Protein AF-A0AAV9EDL6-F1 (afdb_monomer_lite)

Foldseek 3Di:
DDDDDDDDDDPPDDPDDPDDDPPPPPPPPPDADDPLLPPPPQPCVVVPPPPDDDPQQDWGWDCLAVPGDIHGPQLAAPLSVVADPPDPVNVVVVVVSVVQLVPPAAEHAAFCLQCVSRQVSSCVVSVHDRYAHQDDCVVPDPPPPPPDDDDPVVVVVVPDPPLQDDDDDDDPDDDDDLRVQLLVLAAEEQEEAHGCSSVSQCSLVPPLVLYDHQYYHDPDDGDPVSNVVRSCCRRPPCNPPSSVSSNVSSVLRVQLNPDVHRSVVRVVVNVVVVVVVVCVVVVVVVVVVVVVVVVVVVVVVVVVVVVVPDDDDDDDPDDDDDDDD

Radius of gyration: 31.16 Å; chains: 1; bounding box: 52×87×93 Å

pLDDT: mean 70.52, std 22.35, range [24.8, 96.44]

Organism: Acorus calamus (NCBI:txid4465)

Structure (mmCIF, N/CA/C/O backbone):
data_AF-A0AAV9EDL6-F1
#
_entry.id   AF-A0AAV9EDL6-F1
#
loop_
_atom_site.group_PDB
_atom_site.id
_atom_site.type_symbol
_atom_site.label_atom_id
_atom_site.label_alt_id
_atom_site.label_comp_id
_atom_site.label_asym_id
_atom_site.label_entity_id
_atom_site.label_seq_id
_atom_site.pdbx_PDB_ins_code
_atom_site.Cartn_x
_atom_site.Cartn_y
_atom_site.Cartn_z
_atom_site.occupancy
_atom_site.B_iso_or_equiv
_atom_site.auth_seq_id
_atom_site.auth_comp_id
_atom_site.auth_asym_id
_atom_site.auth_atom_id
_atom_site.pdbx_PDB_model_num
ATOM 1 N N . MET A 1 1 ? -23.383 -53.104 -22.050 1.00 40.47 1 MET A N 1
ATOM 2 C CA . MET A 1 1 ? -22.208 -53.151 -21.155 1.00 40.47 1 MET A CA 1
ATOM 3 C C . MET A 1 1 ? -21.548 -51.789 -21.217 1.00 40.47 1 MET A C 1
ATOM 5 O O . MET A 1 1 ? -21.070 -51.414 -22.278 1.00 40.47 1 MET A O 1
ATOM 9 N N . GLY A 1 2 ? -21.666 -51.003 -20.148 1.00 30.78 2 GLY A N 1
ATOM 10 C CA . GLY A 1 2 ? -21.114 -49.652 -20.088 1.00 30.78 2 GLY A CA 1
ATOM 11 C C . GLY A 1 2 ? -19.604 -49.673 -19.873 1.00 30.78 2 GLY A C 1
ATOM 12 O O . GLY A 1 2 ? -19.101 -50.504 -19.121 1.00 30.78 2 GLY A O 1
ATOM 13 N N . GLN A 1 3 ? -18.897 -48.743 -20.508 1.00 35.12 3 GLN A N 1
ATOM 14 C CA . GLN A 1 3 ? -17.553 -48.350 -20.102 1.00 35.12 3 GLN A CA 1
ATOM 15 C C . GLN A 1 3 ? -17.598 -46.860 -19.766 1.00 35.12 3 GLN A C 1
ATOM 17 O O . GLN A 1 3 ? -17.925 -46.034 -20.616 1.00 35.12 3 GLN A O 1
ATOM 22 N N . GLY A 1 4 ? -17.381 -46.551 -18.488 1.00 35.19 4 GLY A N 1
ATOM 23 C CA . GLY A 1 4 ? -17.282 -45.186 -17.977 1.00 35.19 4 GLY A CA 1
ATOM 24 C C . GLY A 1 4 ? -15.940 -44.528 -18.331 1.00 35.19 4 GLY A C 1
ATOM 25 O O . GLY A 1 4 ? -15.044 -45.192 -18.856 1.00 35.19 4 GLY A O 1
ATOM 26 N N . PRO A 1 5 ? -15.792 -43.222 -18.051 1.00 34.69 5 PRO A N 1
ATOM 27 C CA . PRO A 1 5 ? -14.594 -42.456 -18.385 1.00 34.69 5 PRO A CA 1
ATOM 28 C C . PRO A 1 5 ? -13.392 -42.862 -17.506 1.00 34.69 5 PRO A C 1
ATOM 30 O O . PRO A 1 5 ? -13.582 -43.308 -16.371 1.00 34.69 5 PRO A O 1
ATOM 33 N N . PRO A 1 6 ? -12.147 -42.714 -17.996 1.00 35.34 6 PRO A N 1
ATOM 34 C CA . PRO A 1 6 ? -10.966 -43.195 -17.288 1.00 35.34 6 PRO A CA 1
ATOM 35 C C . PRO A 1 6 ? -10.613 -42.309 -16.082 1.00 35.34 6 PRO A C 1
ATOM 37 O O . PRO A 1 6 ? -10.553 -41.085 -16.177 1.00 35.34 6 PRO A O 1
ATOM 40 N N . HIS A 1 7 ? -10.344 -42.959 -14.949 1.00 30.97 7 HIS A N 1
ATOM 41 C CA . HIS A 1 7 ? -9.847 -42.354 -13.710 1.00 30.97 7 HIS A CA 1
ATOM 42 C C . HIS A 1 7 ? -8.382 -41.874 -13.871 1.00 30.97 7 HIS A C 1
ATOM 44 O O . HIS A 1 7 ? -7.598 -42.534 -14.561 1.00 30.97 7 HIS A O 1
ATOM 50 N N . PRO A 1 8 ? -7.961 -40.768 -13.225 1.00 35.03 8 PRO A N 1
ATOM 51 C CA . PRO A 1 8 ? -6.616 -40.218 -13.368 1.00 35.03 8 PRO A CA 1
ATOM 52 C C . PRO A 1 8 ? -5.626 -40.935 -12.440 1.00 35.03 8 PRO A C 1
ATOM 54 O O . PRO A 1 8 ? -5.501 -40.606 -11.264 1.00 35.03 8 PRO A O 1
ATOM 57 N N . SER A 1 9 ? -4.885 -41.910 -12.963 1.00 31.98 9 SER A N 1
ATOM 58 C CA . SER A 1 9 ? -3.749 -42.503 -12.246 1.00 31.98 9 SER A CA 1
ATOM 59 C C . SER A 1 9 ? -2.637 -42.935 -13.203 1.00 31.98 9 SER A C 1
ATOM 61 O O . SER A 1 9 ? -2.377 -44.122 -13.384 1.00 31.98 9 SER A O 1
ATOM 63 N N . THR A 1 10 ? -1.961 -41.963 -13.821 1.00 30.38 10 THR A N 1
ATOM 64 C CA . THR A 1 10 ? -0.715 -42.206 -14.582 1.00 30.38 10 THR A CA 1
ATOM 65 C C . THR A 1 10 ? 0.326 -41.084 -14.478 1.00 30.38 10 THR A C 1
ATOM 67 O O . THR A 1 10 ? 1.360 -41.141 -15.138 1.00 30.38 10 THR A O 1
ATOM 70 N N . PHE A 1 11 ? 0.146 -40.116 -13.573 1.00 28.98 11 PHE A N 1
ATOM 71 C CA . PHE A 1 11 ? 1.189 -39.151 -13.197 1.00 28.98 11 PHE A CA 1
ATOM 72 C C . PHE A 1 11 ? 2.094 -39.727 -12.097 1.00 28.98 11 PHE A C 1
ATOM 74 O O . PHE A 1 11 ? 2.094 -39.262 -10.970 1.00 28.98 11 PHE A O 1
ATOM 81 N N . ASN A 1 12 ? 2.833 -40.794 -12.400 1.00 29.88 12 ASN A N 1
ATOM 82 C CA . ASN A 1 12 ? 3.950 -41.249 -11.564 1.00 29.88 12 ASN A CA 1
ATOM 83 C C . ASN A 1 12 ? 4.909 -42.086 -12.415 1.00 29.88 12 ASN A C 1
ATOM 85 O O . ASN A 1 12 ? 4.959 -43.311 -12.319 1.00 29.88 12 ASN A O 1
ATOM 89 N N . ARG A 1 13 ? 5.633 -41.416 -13.319 1.00 31.27 13 ARG A N 1
ATOM 90 C CA . ARG A 1 13 ? 6.815 -41.982 -13.986 1.00 31.27 13 ARG A CA 1
ATOM 91 C C . ARG A 1 13 ? 7.708 -40.899 -14.610 1.00 31.27 13 ARG A C 1
ATOM 93 O O . ARG A 1 13 ? 8.061 -40.960 -15.781 1.00 31.27 13 ARG A O 1
ATOM 100 N N . LEU A 1 14 ? 8.090 -39.905 -13.810 1.00 31.14 14 LEU A N 1
ATOM 101 C CA . LEU A 1 14 ? 9.264 -39.074 -14.089 1.00 31.14 14 LEU A CA 1
ATOM 102 C C . LEU A 1 14 ? 10.322 -39.431 -13.042 1.00 31.14 14 LEU A C 1
ATOM 104 O O . LEU A 1 14 ? 10.063 -39.341 -11.844 1.00 31.14 14 LEU A O 1
ATOM 108 N N . GLY A 1 15 ? 11.469 -39.933 -13.504 1.00 32.09 15 GLY A N 1
ATOM 109 C CA . GLY A 1 15 ? 12.610 -40.270 -12.652 1.00 32.09 15 GLY A CA 1
ATOM 110 C C . GLY A 1 15 ? 13.157 -39.049 -11.897 1.00 32.09 15 GLY A C 1
ATOM 111 O O . GLY A 1 15 ? 12.758 -37.917 -12.180 1.00 32.09 15 GLY A O 1
ATOM 112 N N . PRO A 1 16 ? 14.063 -39.257 -10.926 1.00 30.95 16 PRO A N 1
ATOM 113 C CA . PRO A 1 16 ? 14.575 -38.175 -10.096 1.00 30.95 16 PRO A CA 1
ATOM 114 C C . PRO A 1 16 ? 15.288 -37.130 -10.961 1.00 30.95 16 PRO A C 1
ATOM 116 O O . PRO A 1 16 ? 16.216 -37.445 -11.706 1.00 30.95 16 PRO A O 1
ATOM 119 N N . LEU A 1 17 ? 14.837 -35.879 -10.854 1.00 29.44 17 LEU A N 1
ATOM 120 C CA . LEU A 1 17 ? 15.494 -34.722 -11.455 1.00 29.44 17 LEU A CA 1
ATOM 121 C C . LEU A 1 17 ? 16.935 -34.608 -10.917 1.00 29.44 17 LEU A C 1
ATOM 123 O O . LEU A 1 17 ? 17.160 -34.862 -9.728 1.00 29.44 17 LEU A O 1
ATOM 127 N N . PRO A 1 18 ? 17.916 -34.225 -11.754 1.00 29.05 18 PRO A N 1
ATOM 128 C CA . PRO A 1 18 ? 19.284 -34.016 -11.299 1.00 29.05 18 PRO A CA 1
ATOM 129 C C . PRO A 1 18 ? 19.314 -32.965 -10.183 1.00 29.05 18 PRO A C 1
ATOM 131 O O . PRO A 1 18 ? 18.653 -31.927 -10.264 1.00 29.05 18 PRO A O 1
ATOM 134 N N . ARG A 1 19 ? 20.074 -33.256 -9.121 1.00 25.98 19 ARG A N 1
ATOM 135 C CA . ARG A 1 19 ? 20.278 -32.344 -7.991 1.00 25.98 19 ARG A CA 1
ATOM 136 C C . ARG A 1 19 ? 20.912 -31.055 -8.516 1.00 25.98 19 ARG A C 1
ATOM 138 O O . ARG A 1 19 ? 22.050 -31.084 -8.974 1.00 25.98 19 ARG A O 1
ATOM 145 N N . LEU A 1 20 ? 20.172 -29.947 -8.453 1.00 27.70 20 LEU A N 1
ATOM 146 C CA . LEU A 1 20 ? 20.744 -28.622 -8.661 1.00 27.70 20 LEU A CA 1
ATOM 147 C C . LEU A 1 20 ? 21.737 -28.337 -7.533 1.00 27.70 20 LEU A C 1
ATOM 149 O O . LEU A 1 20 ? 21.397 -28.437 -6.352 1.00 27.70 20 LEU A O 1
ATOM 153 N N . ASP A 1 21 ? 22.948 -27.973 -7.932 1.00 24.80 21 ASP A N 1
ATOM 154 C CA . ASP A 1 21 ? 24.023 -27.538 -7.055 1.00 24.80 21 ASP A CA 1
ATOM 155 C C . ASP A 1 21 ? 23.573 -26.356 -6.181 1.00 24.80 21 ASP A C 1
ATOM 157 O O . ASP A 1 21 ? 22.906 -25.421 -6.637 1.00 24.80 21 ASP A O 1
ATOM 161 N N . SER A 1 22 ? 23.957 -26.368 -4.905 1.00 30.42 22 SER A N 1
ATOM 162 C CA . SER A 1 22 ? 23.535 -25.398 -3.882 1.00 30.42 22 SER A CA 1
ATOM 163 C C . SER A 1 22 ? 24.068 -23.966 -4.081 1.00 30.42 22 SER A C 1
ATOM 165 O O . SER A 1 22 ? 23.860 -23.110 -3.221 1.00 30.42 22 SER A O 1
ATOM 167 N N . ALA A 1 23 ? 24.728 -23.679 -5.208 1.00 29.47 23 ALA A N 1
ATOM 168 C CA . ALA A 1 23 ? 25.380 -22.403 -5.508 1.00 29.47 23 ALA A CA 1
ATOM 169 C C . ALA A 1 23 ? 24.539 -21.428 -6.358 1.00 29.47 23 ALA A C 1
ATOM 171 O O . ALA A 1 23 ? 24.893 -20.258 -6.474 1.00 29.47 23 ALA A O 1
ATOM 172 N N . THR A 1 24 ? 23.382 -21.838 -6.883 1.00 28.91 24 THR A N 1
ATOM 173 C CA . THR A 1 24 ? 22.435 -20.939 -7.571 1.00 28.91 24 THR A CA 1
ATOM 174 C C . THR A 1 24 ? 21.129 -20.822 -6.798 1.00 28.91 24 THR A C 1
ATOM 176 O O . THR A 1 24 ? 20.049 -21.132 -7.298 1.00 28.91 24 THR A O 1
ATOM 179 N N . ARG A 1 25 ? 21.190 -20.298 -5.566 1.00 31.00 25 ARG A N 1
ATOM 180 C CA . ARG A 1 25 ? 20.036 -19.568 -5.019 1.00 31.00 25 ARG A CA 1
ATOM 181 C C . ARG A 1 25 ? 19.914 -18.271 -5.807 1.00 31.00 25 ARG A C 1
ATOM 183 O O . ARG A 1 25 ? 20.379 -17.217 -5.378 1.00 31.00 25 ARG A O 1
ATOM 190 N N . GLY A 1 26 ? 19.290 -18.362 -6.980 1.00 26.09 26 GLY A N 1
ATOM 191 C CA . GLY A 1 26 ? 18.718 -17.206 -7.640 1.00 26.09 26 GLY A CA 1
ATOM 192 C C . GLY A 1 26 ? 17.806 -16.532 -6.627 1.00 26.09 26 GLY A C 1
ATOM 193 O O . GLY A 1 26 ? 16.737 -17.044 -6.300 1.00 26.09 26 GLY A O 1
ATOM 194 N N . ARG A 1 27 ? 18.256 -15.406 -6.067 1.00 27.05 27 ARG A N 1
ATOM 195 C CA . ARG A 1 27 ? 17.358 -14.466 -5.412 1.00 27.05 27 ARG A CA 1
ATOM 196 C C . ARG A 1 27 ? 16.386 -14.051 -6.504 1.00 27.05 27 ARG A C 1
ATOM 198 O O . ARG A 1 27 ? 16.685 -13.141 -7.270 1.00 27.05 27 ARG A O 1
ATOM 205 N N . THR A 1 28 ? 15.226 -14.696 -6.582 1.00 25.55 28 THR A N 1
ATOM 206 C CA . THR A 1 28 ? 14.035 -14.037 -7.105 1.00 25.55 28 THR A CA 1
ATOM 207 C C . THR A 1 28 ? 13.847 -12.822 -6.216 1.00 25.55 28 THR A C 1
ATOM 209 O O . THR A 1 28 ? 13.244 -12.904 -5.142 1.00 25.55 28 THR A O 1
ATOM 212 N N . ARG A 1 2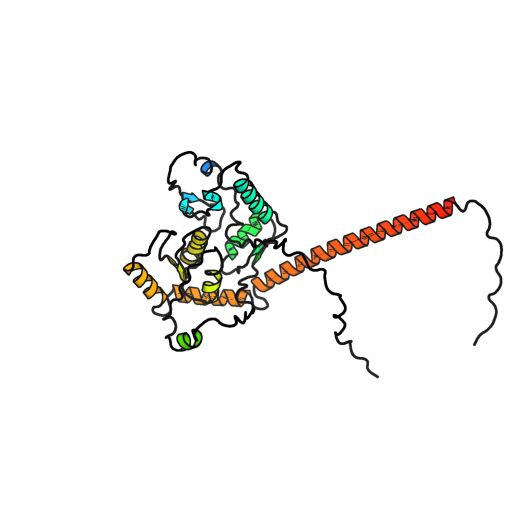9 ? 14.455 -11.705 -6.621 1.00 28.91 29 ARG A N 1
ATOM 213 C CA . ARG A 1 29 ? 14.119 -10.381 -6.133 1.00 28.91 29 ARG A CA 1
ATOM 214 C C . ARG A 1 29 ? 12.694 -10.172 -6.613 1.00 28.91 29 ARG A C 1
ATOM 216 O O . ARG A 1 29 ? 12.462 -9.634 -7.685 1.00 28.91 29 ARG A O 1
ATOM 223 N N . ARG A 1 30 ? 11.727 -10.682 -5.846 1.00 30.78 30 ARG A N 1
ATOM 224 C CA . ARG A 1 30 ? 10.356 -10.196 -5.937 1.00 30.78 30 ARG A CA 1
ATOM 225 C C . ARG A 1 30 ? 10.512 -8.698 -5.756 1.00 30.78 30 ARG A C 1
ATOM 227 O O . ARG A 1 30 ? 11.100 -8.281 -4.764 1.00 30.78 30 ARG A O 1
ATOM 234 N N . ALA A 1 31 ? 10.124 -7.904 -6.726 1.00 29.69 31 ALA A N 1
ATOM 235 C CA . ALA A 1 31 ? 10.109 -6.462 -6.626 1.00 29.69 31 ALA A CA 1
ATOM 236 C C . ALA A 1 31 ? 8.623 -6.132 -6.445 1.00 29.69 31 ALA A C 1
ATOM 238 O O . ALA A 1 31 ? 7.835 -6.374 -7.349 1.00 29.69 31 ALA A O 1
ATOM 239 N N . THR A 1 32 ? 8.195 -5.777 -5.232 1.00 36.16 32 THR A N 1
ATOM 240 C CA . THR A 1 32 ? 6.805 -5.373 -5.003 1.00 36.16 32 THR A CA 1
ATOM 241 C C . THR A 1 32 ? 6.657 -3.924 -5.430 1.00 36.16 32 THR A C 1
ATOM 243 O O . THR A 1 32 ? 7.449 -3.069 -5.038 1.00 36.16 32 THR A O 1
ATOM 246 N N . CYS A 1 33 ? 5.632 -3.683 -6.242 1.00 39.19 33 CYS A N 1
ATOM 247 C CA . CYS A 1 33 ? 4.990 -2.387 -6.430 1.00 39.19 33 CYS A CA 1
ATOM 248 C C . CYS A 1 33 ? 4.749 -1.763 -5.047 1.00 39.19 33 CYS A C 1
ATOM 250 O O . CYS A 1 33 ? 4.163 -2.416 -4.191 1.00 39.19 33 CYS A O 1
ATOM 252 N N . ARG A 1 34 ? 5.344 -0.617 -4.721 1.00 50.31 34 ARG A N 1
ATOM 253 C CA . ARG A 1 34 ? 4.762 0.705 -5.013 1.00 50.31 34 ARG A CA 1
ATOM 254 C C . ARG A 1 34 ? 5.762 1.746 -5.528 1.00 50.31 34 ARG A C 1
ATOM 256 O O . ARG A 1 34 ? 5.392 2.882 -5.779 1.00 50.31 34 ARG A O 1
ATOM 263 N N . LEU A 1 35 ? 7.018 1.350 -5.743 1.00 41.97 35 LEU A N 1
ATOM 264 C CA . LEU A 1 35 ? 8.098 2.253 -6.173 1.00 41.97 35 LEU A CA 1
ATOM 265 C C . LEU A 1 35 ? 8.812 1.830 -7.462 1.00 41.97 35 LEU A C 1
ATOM 267 O O . LEU A 1 35 ?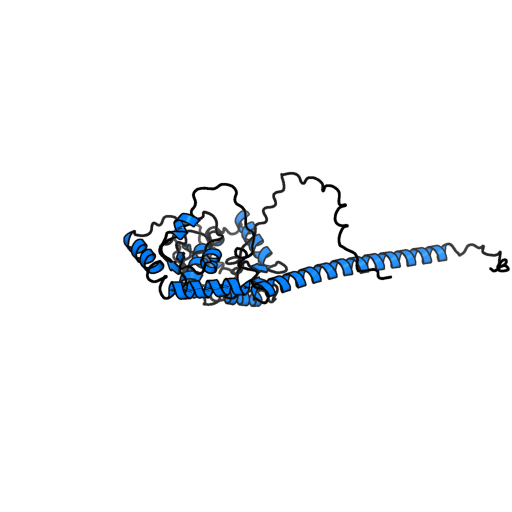 9.748 2.489 -7.900 1.00 41.97 35 LEU A O 1
ATOM 271 N N . LEU A 1 36 ? 8.353 0.761 -8.116 1.00 43.62 36 LEU A N 1
ATOM 272 C CA . LEU A 1 36 ? 8.800 0.456 -9.481 1.00 43.62 36 LEU A CA 1
ATOM 273 C C . LEU A 1 36 ? 8.077 1.318 -10.516 1.00 43.62 36 LEU A C 1
ATOM 275 O O . LEU A 1 36 ? 8.638 1.611 -11.563 1.00 43.62 36 LEU A O 1
ATOM 279 N N . THR A 1 37 ? 6.849 1.734 -10.219 1.00 39.75 37 THR A N 1
ATOM 280 C CA . THR A 1 37 ? 5.952 2.427 -11.148 1.00 39.75 37 THR A CA 1
ATOM 281 C C . THR A 1 37 ? 6.169 3.930 -11.198 1.00 39.75 37 THR A C 1
ATOM 283 O O . THR A 1 37 ? 5.801 4.560 -12.181 1.00 39.75 37 THR A O 1
ATOM 286 N N . VAL A 1 38 ? 6.864 4.501 -10.213 1.00 38.16 38 VAL A N 1
ATOM 287 C CA . VAL A 1 38 ? 7.306 5.901 -10.239 1.00 38.16 38 VAL A CA 1
ATOM 288 C C . VAL A 1 38 ? 8.742 5.992 -10.767 1.00 38.16 38 VAL A C 1
ATOM 290 O O . VAL A 1 38 ? 9.619 6.615 -10.183 1.00 38.16 38 VAL A O 1
ATOM 293 N N . TRP A 1 39 ? 9.008 5.363 -11.908 1.00 42.59 39 TRP A N 1
ATOM 294 C CA . TRP A 1 39 ? 10.050 5.857 -12.811 1.00 42.59 39 TRP A CA 1
ATOM 295 C C . TRP A 1 39 ? 9.388 6.627 -13.958 1.00 42.59 39 TRP A C 1
ATOM 297 O O . TRP A 1 39 ? 9.673 6.409 -15.130 1.00 42.59 39 TRP A O 1
ATOM 307 N N . SER A 1 40 ? 8.537 7.593 -13.595 1.00 38.97 40 SER A N 1
ATOM 308 C CA . SER A 1 40 ? 8.536 8.858 -14.332 1.00 38.97 40 SER A CA 1
ATOM 309 C C . SER A 1 40 ? 9.938 9.454 -14.145 1.00 38.97 40 SER A C 1
ATOM 311 O O . SER A 1 40 ? 10.476 9.334 -13.038 1.00 38.97 40 SER A O 1
ATOM 313 N N . PRO A 1 41 ? 10.606 9.973 -15.192 1.00 40.22 41 PRO A N 1
ATOM 314 C CA . PRO A 1 41 ? 11.966 10.479 -15.067 1.00 40.22 41 PRO A CA 1
ATOM 315 C C . PRO A 1 41 ? 12.024 11.460 -13.899 1.00 40.22 41 PRO A C 1
ATOM 317 O O . PRO A 1 41 ? 11.455 12.546 -13.972 1.00 40.22 41 PRO A O 1
ATOM 320 N N . VAL A 1 42 ? 12.707 11.063 -12.818 1.00 41.62 42 VAL A N 1
ATOM 321 C CA . VAL A 1 42 ? 13.094 11.998 -11.762 1.00 41.62 42 VAL A CA 1
ATOM 322 C C . VAL A 1 42 ? 13.728 13.174 -12.484 1.00 41.62 42 VAL A C 1
ATOM 324 O O . VAL A 1 42 ? 14.606 12.925 -13.322 1.00 41.62 42 VAL A O 1
ATOM 327 N N . PRO A 1 43 ? 13.286 14.420 -12.242 1.00 42.06 43 PRO A N 1
ATOM 328 C CA . PRO A 1 43 ? 13.928 15.572 -12.837 1.00 42.06 43 PRO A CA 1
ATOM 329 C C . PRO A 1 43 ? 15.410 15.493 -12.482 1.00 42.06 43 PRO A C 1
ATOM 331 O O . PRO A 1 43 ? 15.804 15.702 -11.335 1.00 42.06 43 PRO A O 1
ATOM 334 N N . VAL A 1 44 ? 16.232 15.122 -13.468 1.00 43.44 44 VAL A N 1
ATOM 335 C CA . VAL A 1 44 ? 17.674 14.875 -13.306 1.00 43.44 44 VAL A CA 1
ATOM 336 C C . VAL A 1 44 ? 18.374 16.127 -12.760 1.00 43.44 44 VAL A C 1
ATOM 338 O O . VAL A 1 44 ? 19.460 16.038 -12.198 1.00 43.44 44 VAL A O 1
ATOM 341 N N . SER A 1 45 ? 17.712 17.286 -12.840 1.00 42.38 45 SER A N 1
ATOM 342 C CA . SER A 1 45 ? 18.109 18.537 -12.202 1.00 42.38 45 SER A CA 1
ATOM 343 C C . SER A 1 45 ? 18.364 18.426 -10.694 1.00 42.38 45 SER A C 1
ATOM 345 O O . SER A 1 45 ? 19.256 19.118 -10.222 1.00 42.38 45 SER A O 1
ATOM 347 N N . HIS A 1 46 ? 17.674 17.546 -9.954 1.00 42.72 46 HIS A N 1
ATOM 348 C CA . HIS A 1 46 ? 17.892 17.370 -8.505 1.00 42.72 46 HIS A CA 1
ATOM 349 C C . HIS A 1 46 ? 18.945 16.303 -8.159 1.00 42.72 46 HIS A C 1
ATOM 351 O O . HIS A 1 46 ? 19.404 16.239 -7.025 1.00 42.72 46 HIS A O 1
ATOM 357 N N . LEU A 1 47 ? 19.366 15.472 -9.122 1.00 44.47 47 LEU A N 1
ATOM 358 C CA . LEU A 1 47 ? 20.394 14.441 -8.903 1.00 44.47 47 LEU A CA 1
ATOM 359 C C . LEU A 1 47 ? 21.827 14.998 -8.983 1.00 44.47 47 LEU A C 1
ATOM 361 O O . LEU A 1 47 ? 22.779 14.280 -8.689 1.00 44.47 47 LEU A O 1
ATOM 365 N N . ARG A 1 48 ? 21.997 16.259 -9.405 1.00 38.19 48 ARG A N 1
ATOM 366 C CA . ARG A 1 48 ? 23.305 16.855 -9.733 1.00 38.19 48 ARG A CA 1
ATOM 367 C C . ARG A 1 48 ? 24.047 17.522 -8.575 1.00 38.19 48 ARG A C 1
ATOM 369 O O . ARG A 1 48 ? 25.156 17.995 -8.790 1.00 38.19 48 ARG A O 1
ATOM 376 N N . THR A 1 49 ? 23.497 17.561 -7.367 1.00 38.25 49 THR A N 1
ATOM 377 C CA . THR A 1 49 ? 24.110 18.300 -6.251 1.00 38.25 49 THR A CA 1
ATOM 378 C C . THR A 1 49 ? 24.261 17.425 -5.016 1.00 38.25 49 THR A C 1
ATOM 380 O O . THR A 1 49 ? 23.600 17.645 -4.010 1.00 38.25 49 THR A O 1
ATOM 383 N N . VAL A 1 50 ? 25.133 16.417 -5.084 1.00 43.66 50 VAL A N 1
ATOM 384 C CA . VAL A 1 50 ? 25.716 15.813 -3.872 1.00 43.66 50 VAL A CA 1
ATOM 385 C C . VAL A 1 50 ? 27.224 15.626 -4.068 1.00 43.66 50 VAL A C 1
ATOM 387 O O . VAL A 1 50 ? 27.787 14.559 -3.842 1.00 43.66 50 VAL A O 1
ATOM 390 N N . GLU A 1 51 ? 27.890 16.685 -4.524 1.00 38.09 51 GLU A N 1
ATOM 391 C CA . GLU A 1 51 ? 29.259 16.965 -4.096 1.00 38.09 51 GLU A CA 1
ATOM 392 C C . GLU A 1 51 ? 29.167 18.142 -3.126 1.00 38.09 51 GLU A C 1
ATOM 394 O O . GLU A 1 51 ? 28.931 19.276 -3.536 1.00 38.09 51 GLU A O 1
ATOM 399 N N . GLY A 1 52 ? 29.297 17.858 -1.832 1.00 36.59 52 GLY A N 1
ATOM 400 C CA . GLY A 1 52 ? 29.292 18.870 -0.778 1.00 36.59 52 GLY A CA 1
ATOM 401 C C . GLY A 1 52 ? 28.052 18.818 0.108 1.00 36.59 52 GLY A C 1
ATOM 402 O O . GLY A 1 52 ? 26.930 18.636 -0.354 1.00 36.59 52 GLY A O 1
ATOM 403 N N . ASP A 1 53 ? 28.300 18.949 1.404 1.00 38.66 53 ASP A N 1
ATOM 404 C CA . ASP A 1 53 ? 27.331 18.914 2.489 1.00 38.66 53 ASP A CA 1
ATOM 405 C C . ASP A 1 53 ? 26.123 19.834 2.248 1.00 38.66 53 ASP A C 1
ATOM 407 O O . ASP A 1 53 ? 26.251 21.057 2.253 1.00 38.66 53 ASP A O 1
ATOM 411 N N . ALA A 1 54 ? 24.933 19.252 2.101 1.00 36.62 54 ALA A N 1
ATOM 412 C CA . ALA A 1 54 ? 23.675 19.942 2.359 1.00 36.62 54 ALA A CA 1
ATOM 413 C C . ALA A 1 54 ? 22.568 18.921 2.637 1.00 36.62 54 ALA A C 1
ATOM 415 O O . ALA A 1 54 ? 22.244 18.085 1.791 1.00 36.62 54 ALA A O 1
ATOM 416 N N . GLN A 1 55 ? 21.942 19.017 3.812 1.00 46.12 55 GLN A N 1
ATOM 417 C CA . GLN A 1 55 ? 20.552 18.610 3.988 1.00 46.12 55 GLN A CA 1
ATOM 418 C C . GLN A 1 55 ? 19.697 19.337 2.937 1.00 46.12 55 GLN A C 1
ATOM 420 O O . GLN A 1 55 ? 19.249 20.456 3.169 1.00 46.12 55 GLN A O 1
ATOM 425 N N . THR A 1 56 ? 19.469 18.735 1.771 1.00 48.50 56 THR A N 1
ATOM 426 C CA . THR A 1 56 ? 18.488 19.263 0.824 1.00 48.50 56 THR A CA 1
ATOM 427 C C . THR A 1 56 ? 17.102 19.022 1.420 1.00 48.50 56 THR A C 1
ATOM 429 O O . THR A 1 56 ? 16.608 17.898 1.518 1.00 48.50 56 THR A O 1
ATOM 432 N N . THR A 1 57 ? 16.493 20.098 1.914 1.00 54.91 57 THR A N 1
ATOM 433 C CA . THR A 1 57 ? 15.109 20.148 2.409 1.00 54.91 57 THR A CA 1
ATOM 434 C C . THR A 1 57 ? 14.094 20.269 1.275 1.00 54.91 57 THR A C 1
ATOM 436 O O . THR A 1 57 ? 12.924 20.519 1.540 1.00 54.91 57 THR A O 1
ATOM 439 N N . ASP A 1 58 ? 14.533 20.135 0.024 1.00 73.69 58 ASP A N 1
ATOM 440 C CA . ASP A 1 58 ? 13.709 20.443 -1.134 1.00 73.69 58 ASP A CA 1
ATOM 441 C C . ASP A 1 58 ? 12.602 19.403 -1.321 1.00 73.69 58 ASP A C 1
ATOM 443 O O . ASP A 1 58 ? 12.819 18.186 -1.292 1.00 73.69 58 ASP A O 1
ATOM 447 N N . ASP A 1 59 ? 11.393 19.916 -1.503 1.00 83.75 59 ASP A N 1
ATOM 448 C CA . ASP A 1 59 ? 10.209 19.132 -1.800 1.00 83.75 59 ASP A CA 1
ATOM 449 C C . ASP A 1 59 ? 10.236 18.658 -3.259 1.00 83.75 59 ASP A C 1
ATOM 451 O O . ASP A 1 59 ? 10.428 19.434 -4.197 1.00 83.75 59 ASP A O 1
ATOM 455 N N . VAL A 1 60 ? 9.998 17.365 -3.467 1.00 82.44 60 VAL A N 1
ATOM 456 C CA . VAL A 1 60 ? 9.934 16.733 -4.785 1.00 82.44 60 VAL A CA 1
ATOM 457 C C . VAL A 1 60 ? 8.481 16.468 -5.152 1.00 82.44 60 VAL A C 1
ATOM 459 O O . VAL A 1 60 ? 7.785 15.694 -4.494 1.00 82.44 60 VAL A O 1
ATOM 462 N N . SER A 1 61 ? 8.027 17.104 -6.230 1.00 82.75 61 SER A N 1
ATOM 463 C CA . SER A 1 61 ? 6.671 16.952 -6.759 1.00 82.75 61 SER A CA 1
ATOM 464 C C . SER A 1 61 ? 6.583 15.842 -7.808 1.00 82.75 61 SER A C 1
ATOM 466 O O . SER A 1 61 ? 7.450 15.721 -8.676 1.00 82.75 61 SER A O 1
ATOM 468 N N . PHE A 1 62 ? 5.491 15.075 -7.767 1.00 82.38 62 PHE A N 1
ATOM 469 C CA . PHE A 1 62 ? 5.154 14.037 -8.741 1.00 82.38 62 PHE A CA 1
ATOM 470 C C . PHE A 1 62 ? 3.825 14.357 -9.445 1.00 82.38 62 PHE A C 1
ATOM 472 O O . PHE A 1 62 ? 2.826 13.674 -9.220 1.00 82.38 62 PHE A O 1
ATOM 479 N N . PRO A 1 63 ? 3.781 15.380 -10.319 1.00 81.75 63 PRO A N 1
ATOM 480 C CA . PRO A 1 63 ? 2.533 15.905 -10.885 1.00 81.75 63 PRO A CA 1
ATOM 481 C C . PRO A 1 63 ? 1.817 14.944 -11.844 1.00 81.75 63 PRO A C 1
ATOM 483 O O . PRO A 1 63 ? 0.675 15.191 -12.218 1.00 81.75 63 PRO A O 1
ATOM 486 N N . THR A 1 64 ? 2.489 13.880 -12.290 1.00 80.44 64 THR A N 1
ATOM 487 C CA . THR A 1 64 ? 1.901 12.876 -13.185 1.00 80.44 64 THR A CA 1
ATOM 488 C C . THR A 1 64 ? 1.167 11.774 -12.429 1.00 80.44 64 THR A C 1
ATOM 490 O O . THR A 1 64 ? 0.300 11.130 -13.011 1.00 80.44 64 THR A O 1
ATOM 493 N N . LEU A 1 65 ? 1.498 11.556 -11.151 1.00 82.75 65 LEU A N 1
ATOM 494 C CA . LEU A 1 65 ? 0.865 10.523 -10.338 1.00 82.75 65 LEU A CA 1
ATOM 495 C C . LEU A 1 65 ? -0.538 10.959 -9.888 1.00 82.75 65 LEU A C 1
ATOM 497 O O . LEU A 1 65 ? -0.802 12.159 -9.769 1.00 82.75 65 LEU A O 1
ATOM 501 N N . PRO A 1 66 ? -1.433 10.004 -9.569 1.00 83.19 66 PRO A N 1
ATOM 502 C CA . PRO A 1 66 ? -2.686 10.307 -8.887 1.00 83.19 66 PRO A CA 1
ATOM 503 C C . PRO A 1 66 ? -2.455 11.209 -7.670 1.00 83.19 66 PRO A C 1
ATOM 505 O O . PRO A 1 66 ? -1.514 10.990 -6.913 1.00 83.19 66 PRO A O 1
ATOM 508 N N . ASN A 1 67 ? -3.308 12.222 -7.500 1.00 84.19 67 ASN A N 1
ATOM 509 C CA . ASN A 1 67 ? -3.246 13.216 -6.418 1.00 84.19 67 ASN A CA 1
ATOM 510 C C . ASN A 1 67 ? -1.997 14.122 -6.400 1.00 84.19 67 ASN A C 1
ATOM 512 O O . ASN A 1 67 ? -1.852 14.915 -5.472 1.00 84.19 67 ASN A O 1
ATOM 516 N N . SER A 1 68 ? -1.129 14.060 -7.418 1.00 86.38 68 SER A N 1
ATOM 517 C CA . SER A 1 68 ? 0.042 14.937 -7.589 1.00 86.38 68 SER A CA 1
ATOM 518 C C . SER A 1 68 ? 0.882 15.129 -6.311 1.00 86.38 68 SER A C 1
ATOM 520 O O . SER A 1 68 ? 1.121 16.270 -5.901 1.00 86.38 68 SER A O 1
ATOM 522 N N . PRO A 1 69 ? 1.313 14.045 -5.636 1.00 84.06 69 PRO A N 1
ATOM 523 C CA . PRO A 1 69 ? 1.886 14.129 -4.306 1.00 84.06 69 PRO A CA 1
ATOM 524 C C . PRO A 1 69 ? 3.241 14.842 -4.314 1.00 84.06 69 PRO A C 1
ATOM 526 O O . PRO A 1 69 ? 3.990 14.823 -5.296 1.00 84.06 69 PRO A O 1
ATOM 529 N N . ILE A 1 70 ? 3.559 15.452 -3.175 1.00 86.06 70 ILE A N 1
ATOM 530 C CA . ILE A 1 70 ? 4.808 16.174 -2.931 1.00 86.06 70 ILE A CA 1
ATOM 531 C C . ILE A 1 70 ? 5.480 15.557 -1.711 1.00 86.06 70 ILE A C 1
ATOM 533 O O . ILE A 1 70 ? 4.855 15.473 -0.654 1.00 86.06 70 ILE A O 1
ATOM 537 N N . TYR A 1 71 ? 6.729 15.123 -1.854 1.00 83.69 71 TYR A N 1
ATOM 538 C CA . TYR A 1 71 ? 7.493 14.494 -0.779 1.00 83.69 71 TYR A CA 1
ATOM 539 C C . TYR A 1 71 ? 8.770 15.282 -0.498 1.00 83.69 71 TYR A C 1
ATOM 541 O O . TYR A 1 71 ? 9.525 15.532 -1.438 1.00 83.69 71 TYR A O 1
ATOM 549 N N . PRO A 1 72 ? 9.084 15.588 0.770 1.00 85.88 72 PRO A N 1
ATOM 550 C CA . PRO A 1 72 ? 10.410 16.060 1.141 1.00 85.88 72 PRO A CA 1
ATOM 551 C C . PRO A 1 72 ? 11.480 15.082 0.653 1.00 85.88 72 PRO A C 1
ATOM 553 O O . PRO A 1 72 ? 11.309 13.867 0.802 1.00 85.88 72 PRO A O 1
ATOM 556 N N . TRP A 1 73 ? 12.613 15.582 0.148 1.00 81.94 73 TRP A N 1
ATOM 557 C CA . TRP A 1 73 ? 13.710 14.744 -0.361 1.00 81.94 73 TRP A CA 1
ATOM 558 C C . TRP A 1 73 ? 14.070 13.582 0.575 1.00 81.94 73 TRP A C 1
ATOM 560 O O . TRP A 1 73 ? 14.215 12.445 0.126 1.00 81.94 73 TRP A O 1
ATOM 570 N N . ARG A 1 74 ? 14.127 13.833 1.893 1.00 81.62 74 ARG A N 1
ATOM 571 C CA . ARG A 1 74 ? 14.441 12.824 2.924 1.00 81.62 74 ARG A CA 1
ATOM 572 C C . ARG A 1 74 ? 13.491 11.615 2.942 1.00 81.62 74 ARG A C 1
ATOM 574 O O . ARG A 1 74 ? 13.923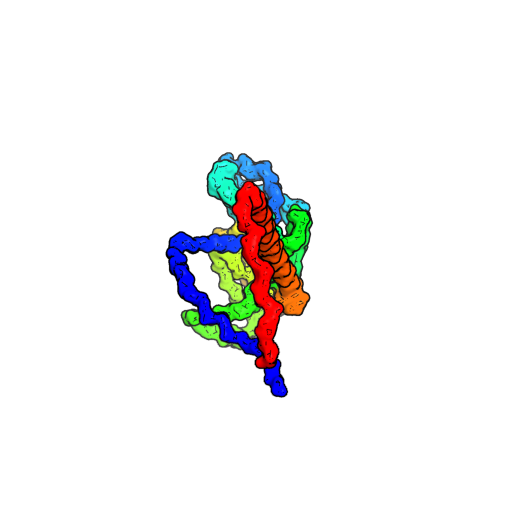 10.528 3.315 1.00 81.62 74 ARG A O 1
ATOM 581 N N . GLN A 1 75 ? 12.229 11.802 2.549 1.00 82.19 75 GLN A N 1
ATOM 582 C CA . GLN A 1 75 ? 11.199 10.759 2.536 1.00 82.19 75 GLN A CA 1
ATOM 583 C C . GLN A 1 75 ? 11.238 9.912 1.253 1.00 82.19 75 GLN A C 1
ATOM 585 O O . GLN A 1 75 ? 10.570 8.881 1.172 1.00 82.19 75 GLN A O 1
ATOM 590 N N . LEU A 1 76 ? 12.030 10.302 0.247 1.00 79.25 76 LEU A N 1
ATOM 591 C CA . LEU A 1 76 ? 12.228 9.480 -0.941 1.00 79.25 76 LEU A CA 1
ATOM 592 C C . LEU A 1 76 ? 13.041 8.220 -0.624 1.00 79.25 76 LEU A C 1
ATOM 594 O O . LEU A 1 76 ? 13.887 8.187 0.279 1.00 79.25 76 LEU A O 1
ATOM 598 N N . SER A 1 77 ? 12.817 7.177 -1.429 1.00 74.88 77 SER A N 1
ATOM 599 C CA . SER A 1 77 ? 13.552 5.918 -1.308 1.00 74.88 77 SER A CA 1
ATOM 600 C C . SER A 1 77 ? 15.064 6.150 -1.353 1.00 74.88 77 SER A C 1
ATOM 602 O O . SER A 1 77 ? 15.567 6.952 -2.145 1.00 74.88 77 SER A O 1
ATOM 604 N N . MET A 1 78 ? 15.798 5.379 -0.547 1.00 72.81 78 MET A N 1
ATOM 605 C CA . MET A 1 78 ? 17.266 5.351 -0.535 1.00 72.81 78 MET A CA 1
ATOM 606 C C . MET A 1 78 ? 17.853 5.168 -1.940 1.00 72.81 78 MET A C 1
ATOM 608 O O . MET A 1 78 ? 18.915 5.703 -2.232 1.00 72.81 78 MET A O 1
ATOM 612 N N . LEU A 1 79 ? 17.142 4.465 -2.830 1.00 72.88 79 LEU A N 1
ATOM 613 C CA . LEU A 1 79 ? 17.574 4.259 -4.213 1.00 72.88 79 LEU A CA 1
ATOM 614 C C . LEU A 1 79 ? 17.707 5.565 -5.007 1.00 72.88 79 LEU A C 1
ATOM 616 O O . LEU A 1 79 ? 18.548 5.631 -5.895 1.00 72.88 79 LEU A O 1
ATOM 620 N N . TYR A 1 80 ? 16.903 6.586 -4.696 1.00 73.06 80 TYR A N 1
ATOM 621 C CA . TYR A 1 80 ? 17.042 7.920 -5.286 1.00 73.06 80 TYR A CA 1
ATOM 622 C C . TYR A 1 80 ? 18.055 8.759 -4.516 1.00 73.06 80 TYR A C 1
ATOM 624 O O . TYR A 1 80 ? 18.921 9.376 -5.126 1.00 73.06 80 TYR A O 1
ATOM 632 N N . ARG A 1 81 ? 17.982 8.741 -3.179 1.00 78.69 81 ARG A N 1
ATOM 633 C CA . ARG A 1 81 ? 18.840 9.575 -2.323 1.00 78.69 81 ARG A CA 1
ATOM 634 C C . ARG A 1 81 ? 20.323 9.219 -2.404 1.00 78.69 81 ARG A C 1
ATOM 636 O O . ARG A 1 81 ? 21.164 10.085 -2.201 1.00 78.69 81 ARG A O 1
ATOM 643 N N . MET A 1 82 ? 20.642 7.956 -2.677 1.00 75.44 82 MET A N 1
ATOM 644 C CA . MET A 1 82 ? 22.017 7.456 -2.772 1.00 75.44 82 MET A CA 1
ATOM 645 C C . MET A 1 82 ? 22.500 7.275 -4.214 1.00 75.44 82 MET A C 1
ATOM 647 O O . MET A 1 82 ? 23.626 6.822 -4.415 1.00 75.44 82 MET A O 1
ATOM 651 N N . TYR A 1 83 ? 21.668 7.583 -5.214 1.00 79.12 83 TYR A N 1
ATOM 652 C CA . TYR A 1 83 ? 22.054 7.426 -6.611 1.00 79.12 83 TYR A CA 1
ATOM 653 C C . TYR A 1 83 ? 23.226 8.347 -6.949 1.00 79.12 83 TYR A C 1
ATOM 655 O O . TYR A 1 83 ? 23.174 9.552 -6.708 1.00 79.12 83 TYR A O 1
ATOM 663 N N . ARG A 1 84 ? 24.265 7.778 -7.557 1.00 78.31 84 ARG A N 1
ATOM 664 C CA . ARG A 1 84 ? 25.401 8.528 -8.094 1.00 78.31 84 ARG A CA 1
ATOM 665 C C . ARG A 1 84 ? 25.516 8.251 -9.585 1.00 78.31 84 ARG A C 1
ATOM 667 O O . ARG A 1 84 ? 25.629 7.098 -9.998 1.00 78.31 84 ARG A O 1
ATOM 674 N N . GLU A 1 85 ? 25.455 9.303 -10.396 1.00 79.19 85 GLU A N 1
ATOM 675 C CA . GLU A 1 85 ? 25.574 9.171 -11.849 1.00 79.19 85 GLU A CA 1
ATOM 676 C C . GLU A 1 85 ? 26.942 8.575 -12.213 1.00 79.19 85 GLU A C 1
ATOM 678 O O . GLU A 1 85 ? 27.977 9.006 -11.710 1.00 79.19 85 GLU A O 1
ATOM 683 N N . GLY A 1 86 ? 26.939 7.541 -13.057 1.00 79.88 86 GLY A N 1
ATOM 684 C CA . GLY A 1 86 ? 28.161 6.850 -13.478 1.00 79.88 86 GLY A CA 1
ATOM 685 C C . GLY A 1 86 ? 28.728 5.838 -12.473 1.00 79.88 86 GLY A C 1
ATOM 686 O O . GLY A 1 86 ? 29.595 5.051 -12.856 1.00 79.88 86 GLY A O 1
ATOM 687 N N . ASP A 1 87 ? 28.227 5.780 -11.233 1.00 86.19 87 ASP A N 1
ATOM 688 C CA . ASP A 1 87 ? 28.585 4.714 -10.292 1.00 86.19 87 ASP A CA 1
ATOM 689 C C . ASP A 1 87 ? 28.020 3.359 -10.777 1.00 86.19 87 ASP A C 1
ATOM 691 O O . ASP A 1 87 ? 26.811 3.248 -11.016 1.00 86.19 87 ASP A O 1
ATOM 695 N N . PRO A 1 88 ? 28.845 2.298 -10.908 1.00 87.81 88 PRO A N 1
ATOM 696 C CA . PRO A 1 88 ? 28.399 1.026 -11.475 1.00 87.81 88 PRO A CA 1
ATOM 697 C C . PRO A 1 88 ? 27.226 0.376 -10.733 1.00 87.81 88 PRO A C 1
ATOM 699 O O . PRO A 1 88 ? 26.370 -0.246 -11.364 1.00 87.81 88 PRO A O 1
ATOM 702 N N . VAL A 1 89 ? 27.167 0.507 -9.402 1.00 82.56 89 VAL A N 1
ATOM 703 C CA . VAL A 1 89 ? 26.083 -0.074 -8.595 1.00 82.56 89 VAL A CA 1
ATOM 704 C C . VAL A 1 89 ? 24.790 0.709 -8.811 1.00 82.56 89 VAL A C 1
ATOM 706 O O . VAL A 1 89 ? 23.739 0.109 -9.048 1.00 82.56 89 VAL A O 1
ATOM 709 N N . SER A 1 90 ? 24.870 2.036 -8.791 1.00 79.31 90 SER A N 1
ATOM 710 C CA . SER A 1 90 ? 23.750 2.947 -9.033 1.00 79.31 90 SER A CA 1
ATOM 711 C C . SER A 1 90 ? 23.156 2.766 -10.431 1.00 79.31 90 SER A C 1
ATOM 713 O O . SER A 1 90 ? 21.938 2.618 -10.574 1.00 79.31 90 SER A O 1
ATOM 715 N N . GLU A 1 91 ? 23.995 2.689 -11.468 1.00 81.75 91 GLU A N 1
ATOM 716 C CA . GLU A 1 91 ? 23.538 2.427 -12.837 1.00 81.75 91 GLU A CA 1
ATOM 717 C C . GLU A 1 91 ? 22.951 1.020 -12.990 1.00 81.75 91 GLU A C 1
ATOM 719 O O . GLU A 1 91 ? 21.932 0.855 -13.663 1.00 81.75 91 GLU A O 1
ATOM 724 N N . PHE A 1 92 ? 23.527 0.006 -12.333 1.00 80.62 92 PHE A N 1
ATOM 725 C CA . PHE A 1 92 ? 22.965 -1.345 -12.334 1.00 80.62 92 PHE A CA 1
ATOM 726 C C . PHE A 1 92 ? 21.563 -1.379 -11.711 1.00 80.62 92 PHE A C 1
ATOM 728 O O . PHE A 1 92 ? 20.646 -1.970 -12.285 1.00 80.62 92 PHE A O 1
ATOM 735 N N . VAL A 1 93 ? 21.369 -0.719 -10.565 1.00 77.38 93 VAL A N 1
ATOM 736 C CA . VAL A 1 93 ? 20.062 -0.613 -9.901 1.00 77.38 93 VAL A CA 1
ATOM 737 C C . VAL A 1 93 ? 19.060 0.113 -10.795 1.00 77.38 93 VAL A C 1
ATOM 739 O O . VAL A 1 93 ? 17.980 -0.416 -11.057 1.00 77.38 93 VAL A O 1
ATOM 742 N N . LYS A 1 94 ? 19.424 1.290 -11.314 1.00 76.44 94 LYS A N 1
ATOM 743 C CA . LYS A 1 94 ? 18.595 2.080 -12.235 1.00 76.44 94 LYS A CA 1
ATOM 744 C C . LYS A 1 94 ? 18.195 1.278 -13.469 1.00 76.44 94 LYS A C 1
ATOM 746 O O . LYS A 1 94 ? 17.023 1.275 -13.847 1.00 76.44 94 LYS A O 1
ATOM 751 N N . LYS A 1 95 ? 19.144 0.565 -14.080 1.00 78.44 95 LYS A N 1
ATOM 752 C CA . LYS A 1 95 ? 18.873 -0.313 -15.220 1.00 78.44 95 LYS A CA 1
ATOM 753 C C . LYS A 1 95 ? 17.910 -1.434 -14.835 1.00 78.44 95 LYS A C 1
ATOM 755 O O . LYS A 1 95 ? 16.927 -1.630 -15.536 1.00 78.44 95 LYS A O 1
ATOM 760 N N . GLY A 1 96 ? 18.145 -2.118 -13.716 1.00 76.62 96 GLY A N 1
ATOM 761 C CA . GLY A 1 96 ? 17.265 -3.187 -13.241 1.00 76.62 96 GLY A CA 1
ATOM 762 C C . GLY A 1 96 ? 15.825 -2.717 -13.020 1.00 76.62 96 GLY A C 1
ATOM 763 O O . GLY A 1 96 ? 14.889 -3.415 -13.398 1.00 76.62 96 GLY A O 1
ATOM 764 N N . MET A 1 97 ? 15.629 -1.511 -12.480 1.00 73.50 97 MET A N 1
ATOM 765 C CA . MET A 1 97 ? 14.286 -0.938 -12.327 1.00 73.50 97 MET A CA 1
ATOM 766 C C . MET A 1 97 ? 13.628 -0.618 -13.674 1.00 73.50 97 MET A C 1
ATOM 768 O O . MET A 1 97 ? 12.453 -0.925 -13.865 1.00 73.50 97 MET A O 1
ATOM 772 N N . ARG A 1 98 ? 14.380 -0.066 -14.633 1.00 73.56 98 ARG A N 1
ATOM 773 C CA . ARG A 1 98 ? 13.881 0.178 -15.998 1.00 73.56 98 ARG A CA 1
ATOM 774 C C . ARG A 1 98 ? 13.523 -1.120 -16.721 1.00 73.56 98 ARG A C 1
ATOM 776 O O . ARG A 1 98 ? 12.474 -1.185 -17.349 1.00 73.56 98 ARG A O 1
ATOM 783 N N . ASP A 1 99 ? 14.350 -2.155 -16.590 1.00 77.56 99 ASP A N 1
ATOM 784 C CA . ASP A 1 99 ? 14.099 -3.473 -17.181 1.00 77.56 99 ASP A CA 1
ATOM 785 C C . ASP A 1 99 ? 12.848 -4.139 -16.563 1.00 77.56 99 ASP A C 1
ATOM 787 O O . ASP A 1 99 ? 12.076 -4.787 -17.272 1.00 77.56 99 ASP A O 1
ATOM 791 N N . ASN A 1 100 ? 12.595 -3.943 -15.260 1.00 72.94 100 ASN A N 1
ATOM 792 C CA . ASN A 1 100 ? 11.362 -4.414 -14.614 1.00 72.94 100 ASN A CA 1
ATOM 793 C C . ASN A 1 100 ? 10.116 -3.771 -15.241 1.00 72.94 100 ASN A C 1
ATOM 795 O O . ASN A 1 100 ? 9.127 -4.456 -15.474 1.00 72.94 100 ASN A O 1
ATOM 799 N N . ILE A 1 101 ? 10.163 -2.469 -15.534 1.00 73.81 101 ILE A N 1
ATOM 800 C CA . ILE A 1 101 ? 9.047 -1.730 -16.145 1.00 73.81 101 ILE A CA 1
ATOM 801 C C . ILE A 1 101 ? 8.900 -2.039 -17.638 1.00 73.81 101 ILE A C 1
ATOM 803 O O . ILE A 1 101 ? 7.785 -2.096 -18.144 1.00 73.81 101 ILE A O 1
ATOM 807 N N . ALA A 1 102 ? 10.004 -2.332 -18.324 1.00 76.75 102 ALA A N 1
ATOM 808 C CA . ALA A 1 102 ? 10.007 -2.801 -19.708 1.00 76.75 102 ALA A CA 1
ATOM 809 C C . ALA A 1 102 ? 9.655 -4.296 -19.857 1.00 76.75 102 ALA A C 1
ATOM 811 O O . ALA A 1 102 ? 9.692 -4.834 -20.967 1.00 76.75 102 ALA A O 1
ATOM 812 N N . SER A 1 103 ? 9.350 -4.992 -18.757 1.00 82.81 103 SER A N 1
ATOM 813 C CA . SER A 1 103 ? 8.926 -6.391 -18.800 1.00 82.81 103 SER A CA 1
ATOM 814 C C . SER A 1 103 ? 7.607 -6.545 -19.556 1.00 82.81 103 SER A C 1
ATOM 816 O O . SER A 1 103 ? 6.821 -5.612 -19.681 1.00 82.81 103 SER A O 1
ATOM 818 N N . TRP A 1 104 ? 7.342 -7.756 -20.053 1.00 87.69 104 TRP A N 1
ATOM 819 C CA . TRP A 1 104 ? 6.145 -8.020 -20.856 1.00 87.69 104 TRP A CA 1
ATOM 820 C C . TRP A 1 104 ? 4.838 -7.667 -20.130 1.00 87.69 104 TRP A C 1
ATOM 822 O O . TRP A 1 104 ? 3.878 -7.242 -20.767 1.00 87.69 104 TRP A O 1
ATOM 832 N N . GLY A 1 105 ? 4.807 -7.805 -18.808 1.00 87.00 105 GLY A N 1
ATOM 833 C CA . GLY A 1 105 ? 3.726 -7.324 -17.963 1.00 87.00 105 GLY A CA 1
ATOM 834 C C . GLY A 1 105 ? 4.160 -7.244 -16.504 1.00 87.00 105 GLY A C 1
ATOM 835 O O . GLY A 1 105 ? 5.244 -7.709 -16.144 1.00 87.00 105 GLY A O 1
ATOM 836 N N . VAL A 1 106 ? 3.309 -6.652 -15.670 1.00 87.56 106 VAL A N 1
ATOM 837 C CA . VAL A 1 106 ? 3.591 -6.366 -14.258 1.00 87.56 106 VAL A CA 1
ATOM 838 C C . VAL A 1 106 ? 2.542 -7.039 -13.378 1.00 87.56 106 VAL A C 1
ATOM 840 O O . VAL A 1 106 ? 1.347 -6.908 -13.619 1.00 87.56 106 VAL A O 1
ATOM 843 N N . ILE A 1 107 ? 2.984 -7.744 -12.338 1.00 89.00 107 ILE A N 1
ATOM 844 C CA . ILE A 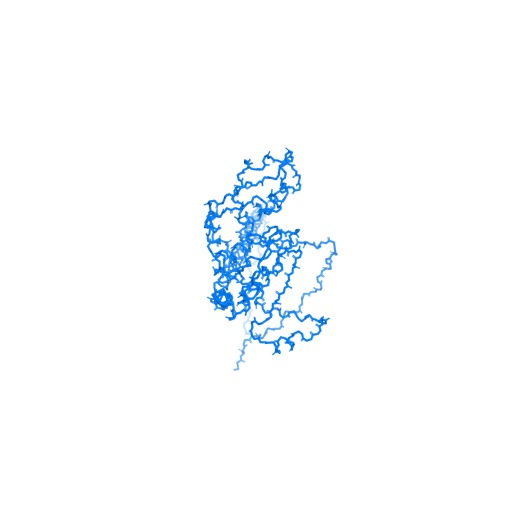1 107 ? 2.101 -8.360 -11.340 1.00 89.00 107 ILE A CA 1
ATOM 845 C C . ILE A 1 107 ? 2.315 -7.654 -10.008 1.00 89.00 107 ILE A C 1
ATOM 847 O O . ILE A 1 107 ? 3.447 -7.513 -9.538 1.00 89.00 107 ILE A O 1
ATOM 851 N N . ILE A 1 108 ? 1.221 -7.230 -9.391 1.00 85.88 108 ILE A N 1
ATOM 852 C CA . ILE A 1 108 ? 1.208 -6.412 -8.188 1.00 85.88 108 ILE A CA 1
ATOM 853 C C . ILE A 1 108 ? 0.435 -7.162 -7.110 1.00 85.88 108 ILE A C 1
ATOM 855 O O . ILE A 1 108 ? -0.714 -7.543 -7.302 1.00 85.88 108 ILE A O 1
ATOM 859 N N . ASN A 1 109 ? 1.055 -7.365 -5.949 1.00 87.44 109 ASN A N 1
ATOM 860 C CA . ASN A 1 109 ? 0.341 -7.860 -4.774 1.00 87.44 109 ASN A CA 1
ATOM 861 C C . ASN A 1 109 ? -0.393 -6.694 -4.097 1.00 87.44 109 ASN A C 1
ATOM 863 O O . ASN A 1 109 ? 0.085 -6.147 -3.106 1.00 87.44 109 ASN A O 1
ATOM 867 N N . SER A 1 110 ? -1.516 -6.308 -4.688 1.00 86.75 110 SER A N 1
ATOM 868 C CA . SER A 1 110 ? -2.470 -5.325 -4.180 1.00 86.75 110 SER A CA 1
ATOM 869 C C . SER A 1 110 ? -3.869 -5.678 -4.688 1.00 86.75 110 SER A C 1
ATOM 871 O O . SER A 1 110 ? -4.039 -6.703 -5.341 1.00 86.75 110 SER A O 1
ATOM 873 N N . PHE A 1 111 ? -4.857 -4.853 -4.377 1.00 91.06 111 PHE A N 1
ATOM 874 C CA . PHE A 1 111 ? -6.216 -4.961 -4.874 1.00 91.06 111 PHE A CA 1
ATOM 875 C C . PHE A 1 111 ? -6.755 -3.574 -5.218 1.00 91.06 111 PHE A C 1
ATOM 877 O O . PHE A 1 111 ? -6.354 -2.562 -4.633 1.00 91.06 111 PHE A O 1
ATOM 884 N N . LYS A 1 112 ? -7.748 -3.552 -6.107 1.00 92.19 112 LYS A N 1
ATOM 885 C CA . LYS A 1 112 ? -8.316 -2.336 -6.699 1.00 92.19 112 LYS A CA 1
ATOM 886 C C . LYS A 1 112 ? -8.777 -1.287 -5.683 1.00 92.19 112 LYS A C 1
ATOM 888 O O . LYS A 1 112 ? -8.660 -0.091 -5.931 1.00 92.19 112 LYS A O 1
ATOM 893 N N . GLY A 1 113 ? -9.291 -1.719 -4.531 1.00 90.94 113 GLY A N 1
ATOM 894 C CA . GLY A 1 113 ? -9.740 -0.824 -3.459 1.00 90.94 113 GLY A CA 1
ATOM 895 C C . GLY A 1 113 ? -8.614 -0.075 -2.735 1.00 90.94 113 GLY A C 1
ATOM 896 O O . GLY A 1 113 ? -8.912 0.855 -1.992 1.00 90.94 113 GLY A O 1
ATOM 897 N N . MET A 1 114 ? -7.353 -0.471 -2.939 1.00 89.06 114 MET A N 1
ATOM 898 C CA . MET A 1 114 ? -6.181 0.097 -2.274 1.00 89.06 114 MET A CA 1
ATOM 899 C C . MET A 1 114 ? -5.271 0.871 -3.234 1.00 89.06 114 MET A C 1
ATOM 901 O O . MET A 1 114 ? -4.964 2.023 -2.953 1.00 89.06 114 MET A O 1
ATOM 905 N N . ASP A 1 115 ? -4.850 0.273 -4.355 1.00 87.50 115 ASP A N 1
ATOM 906 C CA . ASP A 1 115 ? -3.909 0.902 -5.305 1.00 87.50 115 ASP A CA 1
ATOM 907 C C . ASP A 1 115 ? -4.516 1.173 -6.694 1.00 87.50 115 ASP A C 1
ATOM 909 O O . ASP A 1 115 ? -3.812 1.649 -7.586 1.00 87.50 115 ASP A O 1
ATOM 913 N N . GLY A 1 116 ? -5.817 0.930 -6.895 1.00 89.88 116 GLY A N 1
ATOM 914 C CA . GLY A 1 116 ? -6.431 0.906 -8.228 1.00 89.88 116 GLY A CA 1
ATOM 915 C C . GLY A 1 116 ? -6.176 2.161 -9.073 1.00 89.88 116 GLY A C 1
ATOM 916 O O . GLY A 1 116 ? -5.841 2.051 -10.249 1.00 89.88 116 GLY A O 1
ATOM 917 N N . ALA A 1 117 ? -6.226 3.360 -8.479 1.00 89.62 117 ALA A N 1
ATOM 918 C CA . ALA A 1 117 ? -5.936 4.610 -9.193 1.00 89.62 117 ALA A CA 1
ATOM 919 C C . ALA A 1 117 ? -4.485 4.684 -9.714 1.00 89.62 117 ALA A C 1
ATOM 921 O O . ALA A 1 117 ? -4.238 5.168 -10.823 1.00 89.62 117 ALA A O 1
ATOM 922 N N . TYR A 1 118 ? -3.529 4.177 -8.930 1.00 87.06 118 TYR A N 1
ATOM 923 C CA . TYR A 1 118 ? -2.112 4.104 -9.287 1.00 87.06 118 TYR A CA 1
ATOM 924 C C . TYR A 1 118 ? -1.849 3.018 -10.332 1.00 87.06 118 TYR A C 1
ATOM 926 O O . TYR A 1 118 ? -1.047 3.219 -11.244 1.00 87.06 118 TYR A O 1
ATOM 934 N N . VAL A 1 119 ? -2.557 1.891 -10.254 1.00 88.75 119 VAL A N 1
ATOM 935 C CA . VAL A 1 119 ? -2.468 0.816 -11.249 1.00 88.75 119 VAL A CA 1
ATOM 936 C C . VAL A 1 119 ? -3.062 1.239 -12.589 1.00 88.75 119 VAL A C 1
ATOM 938 O O . VAL A 1 119 ? -2.448 1.015 -13.632 1.00 88.75 119 VAL A O 1
ATOM 941 N N . ASP A 1 120 ? -4.207 1.916 -12.584 1.00 90.06 120 ASP A N 1
ATOM 942 C CA . ASP A 1 120 ? -4.809 2.459 -13.802 1.00 90.06 120 ASP A CA 1
ATOM 943 C C . ASP A 1 120 ? -3.933 3.542 -14.435 1.00 90.06 120 ASP A C 1
ATOM 945 O O . ASP A 1 120 ? -3.863 3.655 -15.662 1.00 90.06 120 ASP A O 1
ATOM 949 N N . HIS A 1 121 ? -3.230 4.327 -13.615 1.00 86.50 121 HIS A N 1
ATOM 950 C CA . HIS A 1 121 ? -2.203 5.239 -14.104 1.00 86.50 121 HIS A CA 1
ATOM 951 C C . HIS A 1 121 ? -1.037 4.495 -14.750 1.00 86.50 121 HIS A C 1
ATOM 953 O O . HIS A 1 121 ? -0.677 4.825 -15.877 1.00 86.50 121 HIS A O 1
ATOM 959 N N . LEU A 1 122 ? -0.525 3.437 -14.118 1.00 83.81 122 LEU A N 1
ATOM 960 C CA . LEU A 1 122 ? 0.546 2.633 -14.700 1.00 83.81 122 LEU A CA 1
ATOM 961 C C . LEU A 1 122 ? 0.147 2.025 -16.051 1.00 83.81 122 LEU A C 1
ATOM 963 O O . LEU A 1 122 ? 0.940 2.037 -16.987 1.00 83.81 122 LEU A O 1
ATOM 967 N N . ARG A 1 123 ? -1.077 1.499 -16.175 1.00 87.69 123 ARG A N 1
ATOM 968 C CA . ARG A 1 123 ? -1.587 0.943 -17.442 1.00 87.69 123 ARG A CA 1
ATOM 969 C C . ARG A 1 123 ? -1.547 1.982 -18.569 1.00 87.69 123 ARG A C 1
ATOM 971 O O . ARG A 1 123 ? -1.154 1.652 -19.689 1.00 87.69 123 ARG A O 1
ATOM 978 N N . ARG A 1 124 ? -1.917 3.234 -18.264 1.00 88.25 124 ARG A N 1
ATOM 979 C CA . ARG A 1 124 ? -1.853 4.367 -19.204 1.00 88.25 124 ARG A CA 1
ATOM 980 C C . ARG A 1 124 ? -0.415 4.708 -19.581 1.00 88.25 124 ARG A C 1
ATOM 982 O O . ARG A 1 124 ? -0.123 4.811 -20.769 1.00 88.25 124 ARG A O 1
ATOM 989 N N . ASP A 1 125 ? 0.470 4.807 -18.598 1.00 82.62 125 ASP A N 1
ATOM 990 C CA . ASP A 1 125 ? 1.873 5.178 -18.807 1.00 82.62 125 ASP A CA 1
ATOM 991 C C . ASP A 1 125 ? 2.650 4.117 -19.600 1.00 82.62 125 ASP A C 1
ATOM 993 O O . ASP A 1 125 ? 3.469 4.448 -20.454 1.00 82.62 125 ASP A O 1
ATOM 997 N N . LEU A 1 126 ? 2.353 2.834 -19.374 1.00 83.19 126 LEU A N 1
ATOM 998 C CA . LEU A 1 126 ? 2.927 1.718 -20.133 1.00 83.19 126 LEU A CA 1
ATOM 999 C C . LEU A 1 126 ? 2.315 1.552 -21.532 1.00 83.19 126 LEU A C 1
ATOM 1001 O O . LEU A 1 126 ? 2.843 0.801 -22.355 1.00 83.19 126 LEU A O 1
ATOM 1005 N N . GLY A 1 127 ? 1.174 2.192 -21.802 1.00 87.88 127 GLY A N 1
ATOM 1006 C CA . GLY A 1 127 ? 0.428 2.028 -23.049 1.00 87.88 127 GLY A CA 1
ATOM 1007 C C . GLY A 1 127 ? -0.171 0.629 -23.238 1.00 87.88 127 GLY A C 1
ATOM 1008 O O . GLY A 1 127 ? -0.459 0.234 -24.369 1.00 87.88 127 GLY A O 1
ATOM 1009 N N . HIS A 1 128 ? -0.338 -0.154 -22.164 1.00 89.62 128 HIS A N 1
ATOM 1010 C CA . HIS A 1 128 ? -0.918 -1.495 -22.235 1.00 89.62 128 HIS A CA 1
ATOM 1011 C C . HIS A 1 128 ? -1.539 -1.977 -20.916 1.00 89.62 128 HIS A C 1
ATOM 1013 O O . HIS A 1 128 ? -1.077 -1.662 -19.822 1.00 89.62 128 HIS A O 1
ATOM 1019 N N . ASN A 1 129 ? -2.510 -2.887 -21.020 1.00 91.88 129 ASN A N 1
ATOM 1020 C CA . ASN A 1 129 ? -3.272 -3.405 -19.874 1.00 91.88 129 ASN A CA 1
ATOM 1021 C C . ASN A 1 129 ? -2.643 -4.622 -19.176 1.00 91.88 129 ASN A C 1
ATOM 1023 O O . ASN A 1 129 ? -3.273 -5.214 -18.307 1.00 91.88 129 ASN A O 1
ATOM 1027 N N . ARG A 1 130 ? -1.414 -5.017 -19.537 1.00 92.44 130 ARG A N 1
ATOM 1028 C CA . ARG A 1 130 ? -0.689 -6.146 -18.919 1.00 92.44 130 ARG A CA 1
ATOM 1029 C C . ARG A 1 130 ? -0.113 -5.779 -17.547 1.00 92.44 130 ARG A C 1
ATOM 1031 O O . ARG A 1 130 ? 1.094 -5.834 -17.322 1.00 92.44 130 ARG A O 1
ATOM 1038 N N . VAL A 1 131 ? -0.992 -5.329 -16.664 1.00 91.38 131 VAL A N 1
ATOM 1039 C CA . VAL A 1 131 ? -0.720 -4.965 -15.277 1.00 91.38 131 VAL A CA 1
ATOM 1040 C C . VAL A 1 131 ? -1.855 -5.545 -14.447 1.00 91.38 131 VAL A C 1
ATOM 1042 O O . VAL A 1 131 ? -3.007 -5.171 -14.672 1.00 91.38 131 VAL A O 1
ATOM 1045 N N . TRP A 1 132 ? -1.528 -6.439 -13.518 1.00 93.75 132 TRP A N 1
ATOM 1046 C CA . TRP A 1 132 ? -2.508 -7.227 -12.767 1.00 93.75 132 TRP A CA 1
ATOM 1047 C C . TRP A 1 132 ? -2.319 -7.072 -11.261 1.00 93.75 132 TRP A C 1
ATOM 1049 O O . TRP A 1 132 ? -1.224 -7.303 -10.741 1.00 93.75 132 TRP A O 1
ATOM 1059 N N . GLU A 1 133 ? -3.389 -6.712 -10.563 1.00 91.94 133 GLU A N 1
ATOM 1060 C CA . GLU A 1 133 ? -3.493 -6.685 -9.106 1.00 91.94 133 GLU A CA 1
ATOM 1061 C C . GLU A 1 133 ? -3.976 -8.052 -8.619 1.00 91.94 133 GLU A C 1
ATOM 1063 O O . GLU A 1 133 ? -5.151 -8.361 -8.703 1.00 91.94 133 GLU A O 1
ATOM 1068 N N . VAL A 1 134 ? -3.080 -8.905 -8.123 1.00 92.38 134 VAL A N 1
ATOM 1069 C CA . VAL A 1 134 ? -3.401 -10.306 -7.762 1.00 92.38 134 VAL A CA 1
ATOM 1070 C C . VAL A 1 134 ? -3.490 -10.533 -6.252 1.00 92.38 134 VAL A C 1
ATOM 1072 O O . VAL A 1 134 ? -3.360 -11.655 -5.768 1.00 92.38 134 VAL A O 1
ATOM 1075 N N . GLY A 1 135 ? -3.606 -9.457 -5.482 1.00 88.12 135 GLY A N 1
ATOM 1076 C CA . GLY A 1 135 ? -3.555 -9.474 -4.029 1.00 88.12 135 GLY A CA 1
ATOM 1077 C C . GLY A 1 135 ? -4.907 -9.231 -3.349 1.00 88.12 135 GLY A C 1
ATOM 1078 O O . GLY A 1 135 ? -5.904 -8.972 -4.012 1.00 88.12 135 GLY A O 1
ATOM 1079 N N . PRO A 1 136 ? -4.929 -9.260 -2.009 1.00 88.69 136 PRO A N 1
ATOM 1080 C CA . PRO A 1 136 ? -3.767 -9.509 -1.161 1.00 88.69 136 PRO A CA 1
ATOM 1081 C C . PRO A 1 136 ? -3.478 -11.020 -0.977 1.00 88.69 136 PRO A C 1
ATOM 1083 O O . PRO A 1 136 ? -4.292 -11.797 -0.485 1.00 88.69 136 PRO A O 1
ATOM 1086 N N . LEU A 1 137 ? -2.261 -11.453 -1.340 1.00 81.38 137 LEU A N 1
ATOM 1087 C CA . LEU A 1 137 ? -1.832 -12.870 -1.339 1.00 81.38 137 LEU A CA 1
ATOM 1088 C C . LEU A 1 137 ? -1.617 -13.483 0.062 1.00 81.38 137 LEU A C 1
ATOM 1090 O O . LEU A 1 137 ? -1.278 -14.658 0.201 1.00 81.38 137 LEU A O 1
ATOM 1094 N N . ASN A 1 138 ? -1.756 -12.688 1.119 1.00 70.06 138 ASN A N 1
ATOM 1095 C CA . ASN A 1 138 ? -1.712 -13.153 2.508 1.00 70.06 138 ASN A CA 1
ATOM 1096 C C . ASN A 1 138 ? -3.067 -13.710 2.990 1.00 70.06 138 ASN A C 1
ATOM 1098 O O . ASN A 1 138 ? -3.088 -14.409 3.999 1.00 70.06 138 ASN A O 1
ATOM 1102 N N . VAL A 1 139 ? -4.164 -13.444 2.271 1.00 62.53 139 VAL A N 1
ATOM 1103 C CA . VAL A 1 139 ? -5.496 -14.030 2.519 1.00 62.53 139 VAL A CA 1
ATOM 1104 C C . VAL A 1 139 ? -5.587 -15.444 1.961 1.00 62.53 139 VAL A C 1
ATOM 1106 O O . VAL A 1 139 ? -6.273 -16.299 2.520 1.00 62.53 139 VAL A O 1
ATOM 1109 N N . SER A 1 140 ? -4.862 -15.718 0.874 1.00 52.47 140 SER A N 1
ATOM 1110 C CA . SER A 1 140 ? -4.875 -17.000 0.176 1.00 52.47 140 SER A CA 1
ATOM 1111 C C . SER A 1 140 ? -4.136 -18.095 0.957 1.00 52.47 140 SER A C 1
ATOM 1113 O O . SER A 1 140 ? -3.013 -18.469 0.634 1.00 52.47 140 SER A O 1
ATOM 1115 N N . GLY A 1 141 ? -4.779 -18.604 2.010 1.00 45.16 141 GLY A N 1
ATOM 1116 C CA . GLY A 1 141 ? -4.896 -20.029 2.334 1.00 45.16 141 GLY A CA 1
ATOM 1117 C C . GLY A 1 141 ? -3.654 -20.856 2.680 1.00 45.16 141 GLY A C 1
ATOM 1118 O O . GLY A 1 141 ? -3.822 -22.005 3.089 1.00 45.16 141 GLY A O 1
ATOM 1119 N N . VAL A 1 142 ? -2.423 -20.348 2.586 1.00 37.31 142 VAL A N 1
ATOM 1120 C CA . VAL A 1 142 ? -1.256 -21.112 3.049 1.00 37.31 142 VAL A CA 1
ATOM 1121 C C . VAL A 1 142 ? -1.197 -21.024 4.571 1.00 37.31 142 VAL A C 1
ATOM 1123 O O . VAL A 1 142 ? -0.515 -20.176 5.145 1.00 37.31 142 VAL A O 1
ATOM 1126 N N . ARG A 1 143 ? -1.911 -21.942 5.235 1.00 37.22 143 ARG A N 1
ATOM 1127 C CA . ARG A 1 143 ? -1.608 -22.354 6.608 1.00 37.22 143 ARG A CA 1
ATOM 1128 C C . ARG A 1 143 ? -0.170 -22.859 6.619 1.00 37.22 143 ARG A C 1
ATOM 1130 O O . ARG A 1 143 ? 0.095 -24.033 6.384 1.00 37.22 143 ARG A O 1
ATOM 1137 N N . VAL A 1 144 ? 0.777 -21.966 6.879 1.00 41.00 144 VAL A N 1
ATOM 1138 C CA . VAL A 1 144 ? 2.079 -22.397 7.364 1.00 41.00 144 VAL A CA 1
ATOM 1139 C C . VAL A 1 144 ? 1.811 -22.883 8.781 1.00 41.00 144 VAL A C 1
ATOM 1141 O O . VAL A 1 144 ? 1.693 -22.071 9.698 1.00 41.00 144 VAL A O 1
ATOM 1144 N N . GLU A 1 145 ? 1.670 -24.197 8.961 1.00 37.16 145 GLU A N 1
ATOM 1145 C CA . GLU A 1 145 ? 1.896 -24.810 10.267 1.00 37.16 145 GLU A CA 1
ATOM 1146 C C . GLU A 1 145 ? 3.333 -24.472 10.660 1.00 37.16 145 GLU A C 1
ATOM 1148 O O . GLU A 1 145 ? 4.295 -25.159 10.317 1.00 37.16 145 GLU A O 1
ATOM 1153 N N . ARG A 1 146 ? 3.506 -23.336 11.336 1.00 43.50 146 ARG A N 1
ATOM 1154 C CA . ARG A 1 146 ? 4.744 -23.058 12.041 1.00 43.50 146 ARG A CA 1
ATOM 1155 C C . ARG A 1 146 ? 4.738 -23.957 13.259 1.00 43.50 146 ARG A C 1
ATOM 1157 O O . ARG A 1 146 ? 4.175 -23.619 14.295 1.00 43.50 146 ARG A O 1
ATOM 1164 N N . ALA A 1 147 ? 5.363 -25.115 13.097 1.00 40.47 147 ALA A N 1
ATOM 1165 C CA . ALA A 1 147 ? 5.788 -25.933 14.209 1.00 40.47 147 ALA A CA 1
ATOM 1166 C C . ALA A 1 147 ? 6.586 -25.056 15.193 1.00 40.47 147 ALA A C 1
ATOM 1168 O O . ALA A 1 147 ? 7.659 -24.552 14.866 1.00 40.47 147 ALA A O 1
ATOM 1169 N N . GLY A 1 148 ? 6.034 -24.872 16.395 1.00 52.22 148 GLY A N 1
ATOM 1170 C CA . GLY A 1 148 ? 6.836 -24.696 17.603 1.00 52.22 148 GLY A CA 1
ATOM 1171 C C . GLY A 1 148 ? 7.306 -23.293 17.992 1.00 52.22 148 GLY A C 1
ATOM 1172 O O . GLY A 1 148 ? 8.449 -23.175 18.420 1.00 52.22 148 GLY A O 1
ATOM 1173 N N . LEU A 1 149 ? 6.460 -22.255 17.974 1.00 48.28 149 LEU A N 1
ATOM 1174 C CA . LEU A 1 149 ? 6.790 -20.994 18.667 1.00 48.28 149 LEU A CA 1
ATOM 1175 C C . LEU A 1 149 ? 5.651 -20.476 19.566 1.00 48.28 149 LEU A C 1
ATOM 1177 O O . LEU A 1 149 ? 4.765 -19.764 19.116 1.00 48.28 149 LEU A O 1
ATOM 1181 N N . GLY A 1 150 ? 5.757 -20.833 20.855 1.00 51.72 150 GLY A N 1
ATOM 1182 C CA . GLY A 1 150 ? 5.711 -19.899 21.993 1.00 51.72 150 GLY A CA 1
ATOM 1183 C C . GLY A 1 150 ? 4.362 -19.337 22.455 1.00 51.72 150 GLY A C 1
ATOM 1184 O O . GLY A 1 150 ? 3.956 -18.297 21.962 1.00 51.72 150 GLY A O 1
ATOM 1185 N N . ARG A 1 151 ? 3.802 -19.924 23.531 1.00 60.34 151 ARG A N 1
ATOM 1186 C CA . ARG A 1 151 ? 2.607 -19.485 24.294 1.00 60.34 151 ARG A CA 1
ATOM 1187 C C . ARG A 1 151 ? 1.324 -19.348 23.459 1.00 60.34 151 ARG A C 1
ATOM 1189 O O . ARG A 1 151 ? 1.329 -18.943 22.307 1.00 60.34 151 ARG A O 1
ATOM 1196 N N . ASP A 1 152 ? 0.199 -19.707 24.063 1.00 80.75 152 ASP A N 1
ATOM 1197 C CA . ASP A 1 152 ? -1.121 -19.614 23.440 1.00 80.75 152 ASP A CA 1
ATOM 1198 C C . ASP A 1 152 ? -1.567 -18.143 23.320 1.00 80.75 152 ASP A C 1
ATOM 1200 O O . ASP A 1 152 ? -2.387 -17.650 24.089 1.00 80.75 152 ASP A O 1
ATOM 1204 N N . VAL A 1 153 ? -0.964 -17.402 22.382 1.00 82.25 153 VAL A N 1
ATOM 1205 C CA . VAL A 1 153 ? -1.325 -16.005 22.085 1.00 82.25 153 VAL A CA 1
ATOM 1206 C C . VAL A 1 153 ? -2.788 -15.925 21.668 1.00 82.25 153 VAL A C 1
ATOM 1208 O O . VAL A 1 153 ? -3.457 -14.957 22.003 1.00 82.25 153 VAL A O 1
ATOM 1211 N N . LYS A 1 154 ? -3.300 -16.953 20.983 1.00 81.25 154 LYS A N 1
ATOM 1212 C CA . LYS A 1 154 ? -4.704 -17.018 20.587 1.00 81.25 154 LYS A CA 1
ATOM 1213 C C . LYS A 1 154 ? -5.617 -17.097 21.814 1.00 81.25 154 LYS A C 1
ATOM 1215 O O . LYS A 1 154 ? -6.489 -16.252 21.944 1.00 81.25 154 LYS A O 1
ATOM 1220 N N . GLY A 1 155 ? -5.365 -18.017 22.743 1.00 88.25 155 GLY A N 1
ATOM 1221 C CA . GLY A 1 155 ? -6.128 -18.106 23.990 1.00 88.25 155 GLY A CA 1
ATOM 1222 C C . GLY A 1 155 ? -6.005 -16.858 24.870 1.00 88.25 155 GLY A C 1
ATOM 1223 O O . GLY A 1 155 ? -6.967 -16.472 25.528 1.00 88.25 155 GLY A O 1
ATOM 1224 N N . TRP A 1 156 ? -4.856 -16.170 24.849 1.00 91.25 156 TRP A N 1
ATOM 1225 C CA . TRP A 1 156 ? -4.717 -14.863 25.503 1.00 91.25 156 TRP A CA 1
ATOM 1226 C C . TRP A 1 156 ? -5.560 -13.770 24.820 1.00 91.25 156 TRP A C 1
ATOM 1228 O O . TRP A 1 156 ? -6.229 -13.001 25.510 1.00 91.25 156 TRP A O 1
ATOM 1238 N N . LEU A 1 157 ? -5.566 -13.720 23.483 1.00 90.06 157 LEU A N 1
ATOM 1239 C CA . LEU A 1 157 ? -6.400 -12.797 22.704 1.00 90.06 157 LEU A CA 1
ATOM 1240 C C . LEU A 1 157 ? -7.895 -13.056 22.927 1.00 90.06 157 LEU A C 1
ATOM 1242 O O . LEU A 1 157 ? -8.648 -12.096 23.053 1.00 90.06 157 LEU A O 1
ATOM 1246 N N . ASP A 1 158 ? -8.309 -14.322 23.039 1.00 89.00 158 ASP A N 1
ATOM 1247 C CA . ASP A 1 158 ? -9.701 -14.714 23.309 1.00 89.00 158 ASP A CA 1
ATOM 1248 C C . ASP A 1 158 ? -10.207 -14.170 24.665 1.00 89.00 158 ASP A C 1
ATOM 1250 O O . ASP A 1 158 ? -11.409 -13.983 24.852 1.00 89.00 158 ASP A O 1
ATOM 1254 N N . GLY A 1 159 ? -9.301 -13.885 25.610 1.00 91.00 159 GLY A N 1
ATOM 1255 C CA . GLY A 1 159 ? -9.615 -13.262 26.900 1.00 91.00 159 GLY A CA 1
ATOM 1256 C C . GLY A 1 159 ? -9.612 -11.728 26.898 1.00 91.00 159 GLY A C 1
ATOM 1257 O O . GLY A 1 159 ? -9.955 -11.120 27.913 1.00 91.00 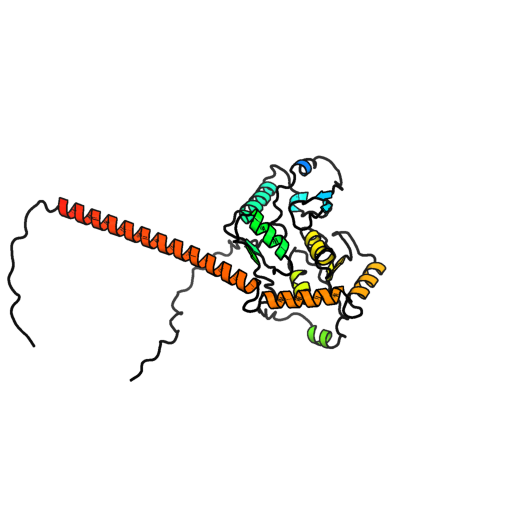159 GLY A O 1
ATOM 1258 N N . CYS A 1 160 ? -9.212 -11.089 25.798 1.00 90.31 160 CYS A N 1
ATOM 1259 C CA . CYS A 1 160 ? -9.115 -9.637 25.691 1.00 90.31 160 CYS A CA 1
ATOM 1260 C C . CYS A 1 160 ? -10.405 -9.036 25.095 1.00 90.31 160 CYS A C 1
ATOM 1262 O O . CYS A 1 160 ? -10.980 -9.614 24.171 1.00 90.31 160 CYS A O 1
ATOM 1264 N N . PRO A 1 161 ? -10.869 -7.860 25.562 1.00 89.69 161 PRO A N 1
ATOM 1265 C CA . PRO A 1 161 ? -11.967 -7.153 24.911 1.00 89.69 161 PRO A CA 1
ATOM 1266 C C . PRO A 1 161 ? -11.679 -6.858 23.431 1.00 89.69 161 PRO A C 1
ATOM 1268 O O . PRO A 1 161 ? -10.547 -6.587 23.025 1.00 89.69 161 PRO A O 1
ATOM 1271 N N . VAL A 1 162 ? -12.727 -6.867 22.608 1.00 84.81 162 VAL A N 1
ATOM 1272 C CA . VAL A 1 162 ? -12.599 -6.552 21.179 1.00 84.81 162 VAL A CA 1
ATOM 1273 C C . VAL A 1 162 ? -12.026 -5.144 21.008 1.00 84.81 162 VAL A C 1
ATOM 1275 O O . VAL A 1 162 ? -12.521 -4.186 21.597 1.00 84.81 162 VAL A O 1
ATOM 1278 N N . GLY A 1 163 ? -10.980 -5.024 20.187 1.00 83.12 163 GLY A N 1
ATOM 1279 C CA . GLY A 1 163 ? -10.333 -3.746 19.886 1.00 83.12 163 GLY A CA 1
ATOM 1280 C C . GLY A 1 163 ? -9.400 -3.214 20.978 1.00 83.12 163 GLY A C 1
ATOM 1281 O O . GLY A 1 163 ? -8.853 -2.136 20.796 1.00 83.12 163 GLY A O 1
ATOM 1282 N N . SER A 1 164 ? -9.170 -3.942 22.080 1.00 86.62 164 SER A N 1
ATOM 1283 C CA . SER A 1 164 ? -8.318 -3.461 23.182 1.00 86.62 164 SER A CA 1
ATOM 1284 C C . SER A 1 164 ? -6.830 -3.779 23.028 1.00 86.62 164 SER A C 1
ATOM 1286 O O . SER A 1 164 ? -6.030 -3.389 23.877 1.00 86.62 164 SER A O 1
ATOM 1288 N N . VAL A 1 165 ? -6.453 -4.554 22.011 1.00 88.62 165 VAL A N 1
ATOM 1289 C CA . VAL A 1 165 ? -5.086 -5.055 21.833 1.00 88.62 165 VAL A CA 1
ATOM 1290 C C . VAL A 1 165 ? -4.407 -4.311 20.696 1.00 88.62 165 VAL A C 1
ATOM 1292 O O . VAL A 1 165 ? -4.919 -4.265 19.580 1.00 88.62 165 VAL A O 1
ATOM 1295 N N . VAL A 1 166 ? -3.214 -3.790 20.973 1.00 87.75 166 VAL A N 1
ATOM 1296 C CA . VAL A 1 166 ? -2.324 -3.228 19.957 1.00 87.75 166 VAL A CA 1
ATOM 1297 C C . VAL A 1 166 ? -1.294 -4.282 19.574 1.00 87.75 166 VAL A C 1
ATOM 1299 O O . VAL A 1 166 ? -0.591 -4.820 20.431 1.00 87.75 166 VAL A O 1
ATOM 1302 N N . TYR A 1 167 ? -1.198 -4.572 18.280 1.00 85.06 167 TYR A N 1
ATOM 1303 C CA . TYR A 1 167 ? -0.144 -5.410 17.724 1.00 85.06 167 TYR A CA 1
ATOM 1304 C C . TYR A 1 167 ? 0.954 -4.520 17.139 1.00 85.06 167 TYR A C 1
ATOM 1306 O O . TYR A 1 167 ? 0.709 -3.787 16.185 1.00 85.06 167 TYR A O 1
ATOM 1314 N N . CYS A 1 168 ? 2.156 -4.581 17.715 1.00 81.75 168 CYS A N 1
ATOM 1315 C CA . CYS A 1 168 ? 3.298 -3.784 17.273 1.00 81.75 168 CYS A CA 1
ATOM 1316 C C . CYS A 1 168 ? 4.327 -4.670 16.573 1.00 81.75 168 CYS A C 1
ATOM 1318 O O . CYS A 1 168 ? 4.860 -5.605 17.178 1.00 81.75 168 CYS A O 1
ATOM 1320 N N . VAL A 1 169 ? 4.653 -4.344 15.323 1.00 72.50 169 VAL A N 1
ATOM 1321 C CA . VAL A 1 169 ? 5.754 -4.972 14.592 1.00 72.50 169 VAL A CA 1
ATOM 1322 C C . VAL A 1 169 ? 6.587 -3.893 13.925 1.00 72.50 169 VAL A C 1
ATOM 1324 O O . VAL A 1 169 ? 6.089 -3.107 13.131 1.00 72.50 169 VAL A O 1
ATOM 1327 N N . LEU A 1 170 ? 7.880 -3.897 14.224 1.00 70.50 170 LEU A N 1
ATOM 1328 C CA . LEU A 1 170 ? 8.880 -3.113 13.512 1.00 70.50 170 LEU A CA 1
ATOM 1329 C C . LEU A 1 170 ? 9.735 -4.123 12.744 1.00 70.50 170 LEU A C 1
ATOM 1331 O O . LEU A 1 170 ? 10.381 -4.976 13.357 1.00 70.50 170 LEU A O 1
ATOM 1335 N N . ARG A 1 171 ? 9.654 -4.129 11.408 1.00 62.09 171 ARG A N 1
ATOM 1336 C CA . ARG A 1 171 ? 10.439 -5.045 10.564 1.00 62.09 171 ARG A CA 1
ATOM 1337 C C . ARG A 1 171 ? 11.524 -4.290 9.814 1.00 62.09 171 ARG A C 1
ATOM 1339 O O . ARG A 1 171 ? 11.269 -3.246 9.233 1.00 62.09 171 ARG A O 1
ATOM 1346 N N . ASP A 1 172 ? 12.687 -4.926 9.743 1.00 52.12 172 ASP A N 1
ATOM 1347 C CA . ASP A 1 172 ? 13.919 -4.434 9.110 1.00 52.12 172 ASP A CA 1
ATOM 1348 C C . ASP A 1 172 ? 13.888 -4.468 7.561 1.00 52.12 172 ASP A C 1
ATOM 1350 O O . ASP A 1 172 ? 14.821 -4.053 6.879 1.00 52.12 172 ASP A O 1
ATOM 1354 N N . HIS A 1 173 ? 12.821 -5.010 6.960 1.00 49.28 173 HIS A N 1
ATOM 1355 C CA . HIS A 1 173 ? 12.692 -5.134 5.508 1.00 49.28 173 HIS A CA 1
ATOM 1356 C C . HIS A 1 173 ? 11.286 -4.764 5.034 1.00 49.28 173 HIS A C 1
ATOM 1358 O O . HIS A 1 173 ? 10.310 -5.343 5.505 1.00 49.28 173 HIS A O 1
ATOM 1364 N N . ASP A 1 174 ? 11.264 -3.849 4.060 1.00 49.81 174 ASP A N 1
ATOM 1365 C CA . ASP A 1 174 ? 10.234 -3.125 3.283 1.00 49.81 174 ASP A CA 1
ATOM 1366 C C . ASP A 1 174 ? 8.883 -3.796 2.950 1.00 49.81 174 ASP A C 1
ATOM 1368 O O . ASP A 1 174 ? 8.160 -3.335 2.067 1.00 49.81 174 ASP A O 1
ATOM 1372 N N . ARG A 1 175 ? 8.513 -4.938 3.538 1.00 49.12 175 ARG A N 1
ATOM 1373 C CA . ARG A 1 175 ? 7.371 -5.727 3.067 1.00 49.12 175 ARG A CA 1
ATOM 1374 C C . ARG A 1 175 ? 6.596 -6.405 4.173 1.00 49.12 175 ARG A C 1
ATOM 1376 O O . ARG A 1 175 ? 7.143 -7.146 4.984 1.00 49.12 175 ARG A O 1
ATOM 1383 N N . VAL A 1 176 ? 5.280 -6.312 3.999 1.00 50.72 176 VAL A N 1
ATOM 1384 C CA . VAL A 1 176 ? 4.240 -7.079 4.693 1.00 50.72 176 VAL A CA 1
ATOM 1385 C C . VAL A 1 176 ? 3.881 -6.522 6.070 1.00 50.72 176 VAL A C 1
ATOM 1387 O O . VAL A 1 176 ? 3.970 -7.233 7.066 1.00 50.72 176 VAL A O 1
ATOM 1390 N N . ASP A 1 177 ? 3.387 -5.281 6.102 1.00 59.50 177 ASP A N 1
ATOM 1391 C CA . ASP A 1 177 ? 2.481 -4.878 7.188 1.00 59.50 177 ASP A CA 1
ATOM 1392 C C . ASP A 1 177 ? 1.215 -4.179 6.676 1.00 59.50 177 ASP A C 1
ATOM 1394 O O . ASP A 1 177 ? 0.121 -4.679 6.912 1.00 59.50 177 ASP A O 1
ATOM 1398 N N . CYS A 1 178 ? 1.319 -3.146 5.826 1.00 69.69 178 CYS A N 1
ATOM 1399 C CA . CYS A 1 178 ? 0.129 -2.411 5.362 1.00 69.69 178 CYS A CA 1
ATOM 1400 C C . CYS A 1 178 ? -0.939 -3.317 4.734 1.00 69.69 178 CYS A C 1
ATOM 1402 O O . CYS A 1 178 ? -2.092 -3.259 5.134 1.00 69.69 178 CYS A O 1
ATOM 1404 N N . ALA A 1 179 ? -0.569 -4.210 3.809 1.00 74.44 179 ALA A N 1
ATOM 1405 C CA . ALA A 1 179 ? -1.534 -5.133 3.207 1.00 74.44 179 ALA A CA 1
ATOM 1406 C C . ALA A 1 179 ? -2.126 -6.125 4.227 1.00 74.44 179 ALA A C 1
ATOM 1408 O O . ALA A 1 179 ? -3.274 -6.527 4.076 1.00 74.44 179 ALA A O 1
ATOM 1409 N N . ALA A 1 180 ? -1.376 -6.527 5.259 1.00 79.00 180 ALA A N 1
ATOM 1410 C CA . ALA A 1 180 ? -1.859 -7.435 6.301 1.00 79.00 180 ALA A CA 1
ATOM 1411 C C . ALA A 1 180 ? -2.809 -6.736 7.271 1.00 79.00 180 ALA A C 1
ATOM 1413 O O . ALA A 1 180 ? -3.901 -7.244 7.504 1.00 79.00 180 ALA A O 1
ATOM 1414 N N . GLY A 1 181 ? -2.438 -5.554 7.757 1.00 80.88 181 GLY A N 1
ATOM 1415 C CA . GLY A 1 181 ? -3.298 -4.734 8.597 1.00 80.88 181 GLY A CA 1
ATOM 1416 C C . GLY A 1 181 ? -4.570 -4.277 7.875 1.00 80.88 181 GLY A C 1
ATOM 1417 O O . GLY A 1 181 ? -5.665 -4.425 8.411 1.00 80.88 181 GLY A O 1
ATOM 1418 N N . VAL A 1 182 ? -4.451 -3.836 6.616 1.00 83.81 182 VAL A N 1
ATOM 1419 C CA . VAL A 1 182 ? -5.604 -3.487 5.766 1.00 83.81 182 VAL A CA 1
ATOM 1420 C C . VAL A 1 182 ? -6.542 -4.680 5.606 1.00 83.81 182 VAL A C 1
ATOM 1422 O O . VAL A 1 182 ? -7.738 -4.552 5.836 1.00 83.81 182 VAL A O 1
ATOM 1425 N N . THR A 1 183 ? -6.002 -5.851 5.270 1.00 86.25 183 THR A N 1
ATOM 1426 C CA . THR A 1 183 ? -6.789 -7.084 5.123 1.00 86.25 183 THR A CA 1
ATOM 1427 C C . THR A 1 183 ? -7.486 -7.482 6.421 1.00 86.25 183 THR A C 1
ATOM 1429 O O . THR A 1 183 ? -8.637 -7.905 6.399 1.00 86.25 183 THR A O 1
ATOM 1432 N N . ALA A 1 184 ? -6.801 -7.345 7.559 1.00 87.12 184 ALA A N 1
ATOM 1433 C CA . ALA A 1 184 ? -7.368 -7.639 8.871 1.00 87.12 184 ALA A CA 1
ATOM 1434 C C . ALA A 1 184 ? -8.476 -6.650 9.279 1.00 87.12 184 ALA A C 1
ATOM 1436 O O . ALA A 1 184 ? -9.187 -6.898 10.250 1.00 87.12 184 ALA A O 1
ATOM 1437 N N . GLY A 1 185 ? -8.629 -5.540 8.551 1.00 89.75 185 GLY A N 1
ATOM 1438 C CA . GLY A 1 185 ? -9.651 -4.537 8.806 1.00 89.75 185 GLY A CA 1
ATOM 1439 C C . GLY A 1 185 ? -9.413 -3.737 10.085 1.00 89.75 185 GLY A C 1
ATOM 1440 O O . GLY A 1 185 ? -10.372 -3.310 10.729 1.00 89.75 185 GLY A O 1
ATOM 1441 N N . VAL A 1 186 ? -8.147 -3.567 10.476 1.00 88.75 186 VAL A N 1
ATOM 1442 C CA . VAL A 1 186 ? -7.752 -2.858 11.699 1.00 88.75 186 VAL A CA 1
ATOM 1443 C C . VAL A 1 186 ? -7.261 -1.445 11.396 1.00 88.75 186 VAL A C 1
ATOM 1445 O O . VAL A 1 186 ? -6.764 -1.162 10.307 1.00 88.75 186 VAL A O 1
ATOM 1448 N N . SER A 1 187 ? -7.370 -0.567 12.390 1.00 90.50 187 SER A N 1
ATOM 1449 C CA . SER A 1 187 ? -6.677 0.721 12.397 1.00 90.50 187 SER A CA 1
ATOM 1450 C C . SER A 1 187 ? -5.164 0.512 12.484 1.00 90.50 187 SER A C 1
ATOM 1452 O O . SER A 1 187 ? -4.706 -0.361 13.224 1.00 90.50 187 SER A O 1
ATOM 1454 N N . LEU A 1 188 ? -4.383 1.329 11.777 1.00 90.12 188 LEU A N 1
ATOM 1455 C CA . LEU A 1 188 ? -2.922 1.235 11.772 1.00 90.12 188 LEU A CA 1
ATOM 1456 C C . LEU A 1 188 ? -2.271 2.412 12.503 1.00 90.12 188 LEU A C 1
ATOM 1458 O O . LEU A 1 188 ? -2.708 3.557 12.408 1.00 90.12 188 LEU A O 1
ATOM 1462 N N . LEU A 1 189 ? -1.168 2.130 13.187 1.00 91.00 189 LEU A N 1
ATOM 1463 C CA . LEU A 1 189 ? -0.251 3.140 13.706 1.00 91.00 189 LEU A CA 1
ATOM 1464 C C . LEU A 1 189 ? 0.961 3.171 12.772 1.00 91.00 189 LEU A C 1
ATOM 1466 O O . LEU A 1 189 ? 1.707 2.198 12.694 1.00 91.00 189 LEU A O 1
ATOM 1470 N N . ALA A 1 190 ? 1.124 4.254 12.015 1.00 89.69 190 ALA A N 1
ATOM 1471 C CA . ALA A 1 190 ? 2.175 4.373 11.013 1.00 89.69 190 ALA A CA 1
ATOM 1472 C C . ALA A 1 190 ? 3.422 5.040 11.605 1.00 89.69 190 ALA A C 1
ATOM 1474 O O . ALA A 1 190 ? 3.351 6.156 12.115 1.00 89.69 190 ALA A O 1
ATOM 1475 N N . TRP A 1 191 ? 4.563 4.360 11.503 1.00 90.38 191 TRP A N 1
ATOM 1476 C CA . TRP A 1 191 ? 5.877 4.894 11.857 1.00 90.38 191 TRP A CA 1
ATOM 1477 C C . TRP A 1 191 ? 6.883 4.582 10.740 1.00 90.38 191 TRP A C 1
ATOM 1479 O O . TRP A 1 191 ? 7.645 3.620 10.843 1.00 90.38 191 TRP A O 1
ATOM 1489 N N . PRO A 1 192 ? 6.852 5.326 9.621 1.00 86.62 192 PRO A N 1
ATOM 1490 C CA . PRO A 1 192 ? 7.778 5.106 8.523 1.00 86.62 192 PRO A CA 1
ATOM 1491 C C . PRO A 1 192 ? 9.201 5.489 8.932 1.00 86.62 192 PRO A C 1
ATOM 1493 O O . PRO A 1 192 ? 9.451 6.603 9.392 1.00 86.62 192 PRO A O 1
ATOM 1496 N N . MET A 1 193 ? 10.141 4.568 8.734 1.00 82.44 193 MET A N 1
ATOM 1497 C CA . MET A 1 193 ? 11.556 4.776 9.051 1.00 82.44 193 MET A CA 1
ATOM 1498 C C . MET A 1 193 ? 12.397 4.972 7.790 1.00 82.44 193 MET A C 1
ATOM 1500 O O . MET A 1 193 ? 13.215 5.889 7.728 1.00 82.44 193 MET A O 1
ATOM 1504 N N . LEU A 1 194 ? 12.194 4.129 6.771 1.00 73.56 194 LEU A N 1
ATOM 1505 C CA . LEU A 1 194 ? 13.068 4.055 5.599 1.00 73.56 194 LEU A CA 1
ATOM 1506 C C . LEU A 1 194 ? 12.319 3.693 4.309 1.00 73.56 194 LEU A C 1
ATOM 1508 O O . LEU A 1 194 ? 11.191 3.204 4.316 1.00 73.56 194 LEU A O 1
ATOM 1512 N N . ALA A 1 195 ? 13.012 3.897 3.187 1.00 71.88 195 ALA A N 1
ATOM 1513 C CA . ALA A 1 195 ? 12.641 3.402 1.863 1.00 71.88 195 ALA A CA 1
ATOM 1514 C C . ALA A 1 195 ? 11.220 3.798 1.407 1.00 71.88 195 ALA A C 1
ATOM 1516 O O . ALA A 1 195 ? 10.911 4.981 1.297 1.00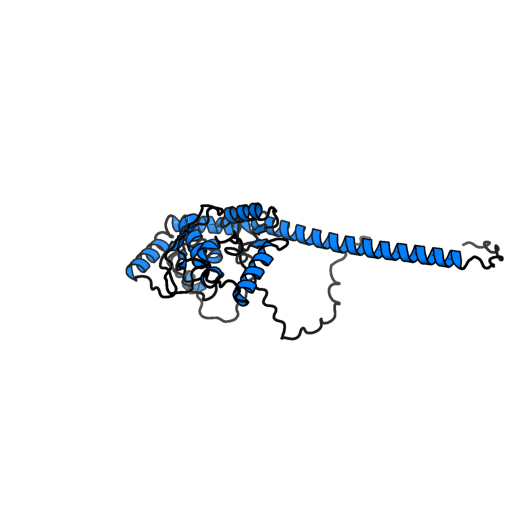 71.88 195 ALA A O 1
ATOM 1517 N N . ASP A 1 196 ? 10.391 2.820 1.050 1.00 74.06 196 ASP A N 1
ATOM 1518 C CA . ASP A 1 196 ? 9.032 3.000 0.538 1.00 74.06 196 ASP A CA 1
ATOM 1519 C C . ASP A 1 196 ? 7.983 3.174 1.645 1.00 74.06 196 ASP A C 1
ATOM 1521 O O . ASP A 1 196 ? 6.812 3.435 1.354 1.00 74.06 196 ASP A O 1
ATOM 1525 N N . GLN A 1 197 ? 8.385 3.079 2.916 1.00 78.94 197 GLN A N 1
ATOM 1526 C CA . GLN A 1 197 ? 7.466 3.174 4.046 1.00 78.94 197 GLN A CA 1
ATOM 1527 C C . GLN A 1 197 ? 6.774 4.535 4.118 1.00 78.94 197 GLN A C 1
ATOM 1529 O O . GLN A 1 197 ? 5.606 4.577 4.483 1.00 78.94 197 GLN A O 1
ATOM 1534 N N . PHE A 1 198 ? 7.431 5.628 3.717 1.00 84.44 198 PHE A N 1
ATOM 1535 C CA . PHE A 1 198 ? 6.815 6.962 3.698 1.00 84.44 198 PHE A CA 1
ATOM 1536 C C . PHE A 1 198 ? 5.647 7.055 2.709 1.00 84.44 198 PHE A C 1
ATOM 1538 O O . PHE A 1 198 ? 4.585 7.565 3.054 1.00 84.44 198 PHE A O 1
ATOM 1545 N N . PHE A 1 199 ? 5.799 6.488 1.510 1.00 81.94 199 PHE A N 1
ATOM 1546 C CA . PHE A 1 199 ? 4.722 6.418 0.516 1.00 81.94 199 PHE A CA 1
ATOM 1547 C C . PHE A 1 199 ? 3.571 5.543 1.016 1.00 81.94 199 PHE A C 1
ATOM 1549 O O . PHE A 1 199 ? 2.405 5.914 0.918 1.00 81.94 199 PHE A O 1
ATOM 1556 N N . ASN A 1 200 ? 3.905 4.389 1.603 1.00 82.19 200 ASN A N 1
ATOM 1557 C CA . ASN A 1 200 ? 2.915 3.488 2.184 1.00 82.19 200 ASN A CA 1
ATOM 1558 C C . ASN A 1 200 ? 2.144 4.154 3.327 1.00 82.19 200 ASN A C 1
ATOM 1560 O O . ASN A 1 200 ? 0.921 4.049 3.362 1.00 82.19 200 ASN A O 1
ATOM 1564 N N . ALA A 1 201 ? 2.849 4.842 4.229 1.00 86.75 201 ALA A N 1
ATOM 1565 C CA . ALA A 1 201 ? 2.270 5.573 5.347 1.00 86.75 201 ALA A CA 1
ATOM 1566 C C . ALA A 1 201 ? 1.336 6.675 4.846 1.00 86.75 201 ALA A C 1
ATOM 1568 O O . ALA A 1 201 ? 0.201 6.748 5.302 1.00 86.75 201 ALA A O 1
ATOM 1569 N N . ARG A 1 202 ? 1.759 7.460 3.850 1.00 86.50 202 ARG A N 1
ATOM 1570 C CA . ARG A 1 202 ? 0.915 8.491 3.242 1.00 86.50 202 ARG A CA 1
ATOM 1571 C C . ARG A 1 202 ? -0.374 7.916 2.663 1.00 86.50 202 ARG A C 1
ATOM 1573 O O . ARG A 1 202 ? -1.448 8.427 2.957 1.00 86.50 202 ARG A O 1
ATOM 1580 N N . LEU A 1 203 ? -0.284 6.817 1.918 1.00 86.62 203 LEU A N 1
ATOM 1581 C CA . LEU A 1 203 ? -1.464 6.155 1.369 1.00 86.62 203 LEU A CA 1
ATOM 1582 C C . LEU A 1 203 ? -2.432 5.728 2.483 1.00 86.62 203 LEU A C 1
ATOM 1584 O O . LEU A 1 203 ? -3.627 5.996 2.394 1.00 86.62 203 LEU A O 1
ATOM 1588 N N . VAL A 1 204 ? -1.948 5.063 3.538 1.00 89.69 204 VAL A N 1
ATOM 1589 C CA . VAL A 1 204 ? -2.843 4.559 4.595 1.00 89.69 204 VAL A CA 1
ATOM 1590 C C . VAL A 1 204 ? -3.360 5.657 5.530 1.00 89.69 204 VAL A C 1
ATOM 1592 O O . VAL A 1 204 ? -4.469 5.521 6.046 1.00 89.69 204 VAL A O 1
ATOM 1595 N N . VAL A 1 205 ? -2.595 6.735 5.729 1.00 91.38 205 VAL A N 1
ATOM 1596 C CA . VAL A 1 205 ? -2.945 7.869 6.600 1.00 91.38 205 VAL A CA 1
ATOM 1597 C C . VAL A 1 205 ? -3.798 8.898 5.856 1.00 91.38 205 VAL A C 1
ATOM 1599 O O . VAL A 1 205 ? -4.914 9.182 6.276 1.00 91.38 205 VAL A O 1
ATOM 1602 N N . GLU A 1 206 ? -3.298 9.453 4.752 1.00 90.62 206 GLU A N 1
ATOM 1603 C CA . GLU A 1 206 ? -3.919 10.594 4.067 1.00 90.62 206 GLU A CA 1
ATOM 1604 C C . GLU A 1 206 ? -5.018 10.161 3.091 1.00 90.62 206 GLU A C 1
ATOM 1606 O O . GLU A 1 206 ? -6.097 10.749 3.073 1.00 90.62 206 GLU A O 1
ATOM 1611 N N . GLU A 1 207 ? -4.774 9.125 2.284 1.00 90.50 207 GLU A N 1
ATOM 1612 C CA . GLU A 1 207 ? -5.698 8.755 1.202 1.00 90.50 207 GLU A CA 1
ATOM 1613 C C . GLU A 1 207 ? -6.781 7.780 1.688 1.00 90.50 207 GLU A C 1
ATOM 1615 O O . GLU A 1 207 ? -7.986 8.017 1.549 1.00 90.50 207 GLU A O 1
ATOM 1620 N N . LEU A 1 208 ? -6.363 6.676 2.308 1.00 91.38 208 LEU A N 1
ATOM 1621 C CA . LEU A 1 208 ? -7.263 5.620 2.766 1.00 91.38 208 LEU A CA 1
ATOM 1622 C C . LEU A 1 208 ? -7.858 5.906 4.143 1.00 91.38 208 LEU A C 1
ATOM 1624 O O . LEU A 1 208 ? -8.915 5.348 4.442 1.00 91.38 208 LEU A O 1
ATOM 1628 N N . GLY A 1 209 ? -7.235 6.773 4.950 1.00 93.19 209 GLY A N 1
ATOM 1629 C CA . GLY A 1 209 ? -7.727 7.174 6.272 1.00 93.19 209 GLY A CA 1
ATOM 1630 C C . GLY A 1 209 ? -7.923 6.006 7.241 1.00 93.19 209 GLY A C 1
ATOM 1631 O O . GLY A 1 209 ? -8.849 6.026 8.048 1.00 93.19 209 GLY A O 1
ATOM 1632 N N . VAL A 1 210 ? -7.099 4.964 7.117 1.00 92.69 210 VAL A N 1
ATOM 1633 C CA . VAL A 1 210 ? -7.124 3.757 7.965 1.00 92.69 210 VAL A CA 1
ATOM 1634 C C . VAL A 1 210 ? -5.975 3.739 8.974 1.00 92.69 210 VAL A C 1
ATOM 1636 O O . VAL A 1 210 ? -5.784 2.749 9.679 1.00 92.69 210 VAL A O 1
ATOM 1639 N N . ALA A 1 211 ? -5.187 4.812 9.031 1.00 91.81 211 ALA A N 1
ATOM 1640 C CA . ALA A 1 211 ? -4.009 4.909 9.871 1.00 91.81 211 ALA A CA 1
ATOM 1641 C C . ALA A 1 211 ? -3.830 6.303 10.478 1.00 91.81 211 ALA A C 1
ATOM 1643 O O . ALA A 1 211 ? -4.266 7.300 9.904 1.00 91.81 211 ALA A O 1
ATOM 1644 N N . VAL A 1 212 ? -3.092 6.368 11.587 1.00 91.69 212 VAL A N 1
ATOM 1645 C CA . VAL A 1 212 ? -2.567 7.613 12.163 1.00 91.69 212 VAL A CA 1
ATOM 1646 C C . VAL A 1 212 ? -1.039 7.572 12.193 1.00 91.69 212 VAL A C 1
ATOM 1648 O O . VAL A 1 212 ? -0.440 6.565 12.573 1.00 91.69 212 VAL A O 1
ATOM 1651 N N . MET A 1 213 ? -0.398 8.671 11.788 1.00 91.44 213 MET A N 1
ATOM 1652 C CA . MET A 1 213 ? 1.057 8.817 11.863 1.00 91.44 213 MET A CA 1
ATOM 1653 C C . MET A 1 213 ? 1.483 8.998 13.319 1.00 91.44 213 MET A C 1
ATOM 1655 O O . MET A 1 213 ? 1.111 9.992 13.945 1.00 91.44 213 MET A O 1
ATOM 1659 N N . VAL A 1 214 ? 2.264 8.070 13.874 1.00 91.38 214 VAL A N 1
ATOM 1660 C CA . VAL A 1 214 ? 2.756 8.170 15.258 1.00 91.38 214 VAL A CA 1
ATOM 1661 C C . VAL A 1 214 ? 4.123 8.833 15.350 1.00 91.38 214 VAL A C 1
ATOM 1663 O O . VAL A 1 214 ? 4.346 9.573 16.303 1.00 91.38 214 VAL A O 1
ATOM 1666 N N . CYS A 1 215 ? 5.003 8.618 14.370 1.00 90.00 215 CYS A N 1
ATOM 1667 C CA . CYS A 1 215 ? 6.354 9.178 14.324 1.00 90.00 215 CYS A CA 1
ATOM 1668 C C . CYS A 1 215 ? 6.961 9.005 12.921 1.00 90.00 215 CYS A C 1
ATOM 1670 O O . CYS A 1 215 ? 6.383 8.302 12.098 1.00 90.00 215 CYS A O 1
ATOM 1672 N N . GLU A 1 216 ? 8.123 9.596 12.645 1.00 89.00 216 GLU A N 1
ATOM 1673 C CA . GLU A 1 216 ? 8.816 9.481 11.355 1.00 89.00 216 GLU A CA 1
ATOM 1674 C C . GLU A 1 216 ? 10.338 9.438 11.527 1.00 89.00 216 GLU A C 1
ATOM 1676 O O . GLU A 1 216 ? 10.916 10.293 12.194 1.00 89.00 216 GLU A O 1
ATOM 1681 N N . GLY A 1 217 ? 10.995 8.511 10.827 1.00 84.62 217 GLY A N 1
ATOM 1682 C CA . GLY A 1 217 ? 12.452 8.390 10.761 1.00 84.62 217 GLY A CA 1
ATOM 1683 C C . GLY A 1 217 ? 13.024 7.305 11.673 1.00 84.62 217 GLY A C 1
ATOM 1684 O O . GLY A 1 217 ? 12.480 7.004 12.731 1.00 84.62 217 GLY A O 1
ATOM 1685 N N . GLU A 1 218 ? 14.139 6.716 11.253 1.00 78.44 218 GLU A N 1
ATOM 1686 C CA . GLU A 1 218 ? 14.812 5.601 11.939 1.00 78.44 218 GLU A CA 1
ATOM 1687 C C . GLU A 1 218 ? 15.338 5.968 13.335 1.00 78.44 218 GLU A C 1
ATOM 1689 O O . GLU A 1 218 ? 15.210 5.189 14.273 1.00 78.44 218 GLU A O 1
ATOM 1694 N N . GLU A 1 219 ? 15.887 7.175 13.483 1.00 82.81 219 GLU A N 1
ATOM 1695 C CA . GLU A 1 219 ? 16.462 7.662 14.746 1.00 82.81 219 GLU A CA 1
ATOM 1696 C C . GLU A 1 219 ? 15.440 8.383 15.636 1.00 82.81 219 GLU A C 1
ATOM 1698 O O . GLU A 1 219 ? 15.767 8.853 16.727 1.00 82.81 219 GLU A O 1
ATOM 1703 N N . SER A 1 220 ? 14.199 8.511 15.164 1.00 84.88 220 SER A N 1
ATOM 1704 C CA . SER A 1 220 ? 13.141 9.158 15.930 1.00 84.88 220 SER A CA 1
ATOM 1705 C C . SER A 1 220 ? 12.655 8.249 17.054 1.00 84.88 220 SER A C 1
ATOM 1707 O O . SER A 1 220 ? 12.779 7.030 16.990 1.00 84.88 220 SER A O 1
ATOM 1709 N N . VAL A 1 221 ? 12.085 8.835 18.101 1.00 86.88 221 VAL A N 1
ATOM 1710 C CA . VAL A 1 221 ? 11.321 8.104 19.113 1.00 86.88 221 VAL A CA 1
ATOM 1711 C C . VAL A 1 221 ? 10.036 8.897 19.330 1.00 86.88 221 VAL A C 1
ATOM 1713 O O . VAL A 1 221 ? 10.129 10.102 19.578 1.00 86.88 221 VAL A O 1
ATOM 1716 N N . PRO A 1 222 ? 8.845 8.280 19.214 1.00 87.44 222 PRO A N 1
ATOM 1717 C CA . PRO A 1 222 ? 7.596 8.983 19.467 1.00 87.44 222 PRO A CA 1
ATOM 1718 C C . PRO A 1 222 ? 7.560 9.515 20.899 1.00 87.44 222 PRO A C 1
ATOM 1720 O O . PRO A 1 222 ? 7.944 8.819 21.842 1.00 87.44 222 PRO A O 1
ATOM 1723 N N . GLU A 1 223 ? 7.055 10.735 21.058 1.00 91.62 223 GLU A N 1
ATOM 1724 C CA . GLU A 1 223 ? 6.769 11.288 22.378 1.00 91.62 223 GLU A CA 1
ATOM 1725 C C . GLU A 1 223 ? 5.715 10.405 23.068 1.00 91.62 223 GLU A C 1
ATOM 1727 O O . GLU A 1 223 ? 4.746 9.961 22.446 1.00 91.62 223 GLU A O 1
ATOM 1732 N N . VAL A 1 224 ? 5.942 10.080 24.341 1.00 92.75 224 VAL A N 1
ATOM 1733 C CA . VAL A 1 224 ? 5.174 9.057 25.064 1.00 92.75 224 VAL A CA 1
ATOM 1734 C C . VAL A 1 224 ? 3.716 9.478 25.243 1.00 92.75 224 VAL A C 1
ATOM 1736 O O . VAL A 1 224 ? 2.825 8.643 25.084 1.00 92.75 224 VAL A O 1
ATOM 1739 N N . GLY A 1 225 ? 3.462 10.751 25.553 1.00 94.06 225 GLY A N 1
ATOM 1740 C CA . GLY A 1 225 ? 2.116 11.306 25.671 1.00 94.06 225 GLY A CA 1
ATOM 1741 C C . GLY A 1 225 ? 1.360 11.285 24.343 1.00 94.06 225 GLY A C 1
ATOM 1742 O O . GLY A 1 225 ? 0.244 10.770 24.277 1.00 94.06 225 GLY A O 1
ATOM 1743 N N . GLU A 1 226 ? 1.981 11.763 23.266 1.00 92.06 226 GLU A N 1
ATOM 1744 C CA . GLU A 1 226 ? 1.397 11.735 21.922 1.00 92.06 226 GLU A CA 1
ATOM 1745 C C . GLU A 1 226 ? 1.117 10.308 21.441 1.00 92.06 226 GLU A C 1
ATOM 1747 O O . GLU A 1 226 ? 0.058 10.038 20.867 1.00 92.06 226 GLU A O 1
ATOM 1752 N N . LEU A 1 227 ? 2.044 9.377 21.685 1.00 93.19 227 LEU A N 1
ATOM 1753 C CA . LEU A 1 227 ? 1.850 7.971 21.350 1.00 93.19 227 LEU A CA 1
ATOM 1754 C C . LEU A 1 227 ? 0.677 7.382 22.127 1.00 93.19 227 LEU A C 1
ATOM 1756 O O . LEU A 1 227 ? -0.144 6.682 21.537 1.00 93.19 227 LEU A O 1
ATOM 1760 N N . ALA A 1 228 ? 0.582 7.663 23.428 1.00 93.31 228 ALA A N 1
ATOM 1761 C CA . ALA A 1 228 ? -0.506 7.176 24.264 1.00 93.31 228 ALA A CA 1
ATOM 1762 C C . ALA A 1 228 ? -1.868 7.674 23.763 1.00 93.31 228 ALA A C 1
ATOM 1764 O O . ALA A 1 228 ? -2.801 6.877 23.663 1.00 93.31 228 ALA A O 1
ATOM 1765 N N . GLU A 1 229 ? -1.978 8.947 23.374 1.00 92.38 229 GLU A N 1
ATOM 1766 C CA . GLU A 1 229 ? -3.219 9.496 22.818 1.00 92.38 229 GLU A CA 1
ATOM 1767 C C . GLU A 1 229 ? -3.562 8.891 21.449 1.00 92.38 229 GLU A C 1
ATOM 1769 O O . GLU A 1 229 ? -4.707 8.497 21.226 1.00 92.38 229 GLU A O 1
ATOM 1774 N N . LYS A 1 230 ? -2.583 8.714 20.550 1.00 91.88 230 LYS A N 1
ATOM 1775 C CA . LYS A 1 230 ? -2.810 8.068 19.240 1.00 91.88 230 LYS A CA 1
ATOM 1776 C C . LYS A 1 230 ? -3.186 6.591 19.377 1.00 91.88 230 LYS A C 1
ATOM 1778 O O . LYS A 1 230 ? -4.074 6.110 18.675 1.00 91.88 230 LYS A O 1
ATOM 1783 N N . VAL A 1 231 ? -2.554 5.871 20.306 1.00 91.25 231 VAL A N 1
ATOM 1784 C CA . VAL A 1 231 ? -2.923 4.492 20.652 1.00 91.25 231 VAL A CA 1
ATOM 1785 C C . VAL A 1 231 ? -4.347 4.458 21.184 1.00 91.25 231 VAL A C 1
ATOM 1787 O O . VAL A 1 231 ? -5.155 3.676 20.690 1.00 91.25 231 VAL A O 1
ATOM 1790 N N . LYS A 1 232 ? -4.670 5.328 22.146 1.00 90.00 232 LYS A N 1
ATOM 1791 C CA . LYS A 1 232 ? -6.005 5.435 22.734 1.00 90.00 232 LYS A CA 1
ATOM 1792 C C . LYS A 1 232 ? -7.054 5.699 21.662 1.00 90.00 232 LYS A C 1
ATOM 1794 O O . LYS A 1 232 ? -8.036 4.973 21.632 1.00 90.00 232 LYS A O 1
ATOM 1799 N N . GLN A 1 233 ? -6.815 6.639 20.750 1.00 86.44 233 GLN A N 1
ATOM 1800 C CA . GLN A 1 233 ? -7.688 6.909 19.606 1.00 86.44 233 GLN A CA 1
ATOM 1801 C C . GLN A 1 233 ? -7.885 5.671 18.714 1.00 86.44 233 GLN A C 1
ATOM 1803 O O . GLN A 1 233 ? -8.998 5.405 18.263 1.00 86.44 233 GLN A O 1
ATOM 1808 N N . ALA A 1 234 ? -6.823 4.902 18.459 1.00 86.44 234 ALA A N 1
ATOM 1809 C CA . ALA A 1 234 ? -6.887 3.717 17.606 1.00 86.44 234 ALA A CA 1
ATOM 1810 C C . ALA A 1 234 ? -7.666 2.548 18.235 1.00 86.44 234 ALA A C 1
ATOM 1812 O O . ALA A 1 234 ? -8.281 1.776 17.497 1.00 86.44 234 ALA A O 1
ATOM 1813 N N . VAL A 1 235 ? -7.656 2.425 19.569 1.00 85.94 235 VAL A N 1
ATOM 1814 C CA . VAL A 1 235 ? -8.322 1.333 20.308 1.00 85.94 235 VAL A CA 1
ATOM 1815 C C . VAL A 1 235 ? -9.688 1.720 20.889 1.00 85.94 235 VAL A C 1
ATOM 1817 O O . VAL A 1 235 ? -10.545 0.857 21.080 1.00 85.94 235 VAL A O 1
ATOM 1820 N N . SER A 1 236 ? -9.935 3.004 21.163 1.00 80.00 236 SER A N 1
ATOM 1821 C CA . SER A 1 236 ? -11.197 3.477 21.742 1.00 80.00 236 SER A CA 1
ATOM 1822 C C . SER A 1 236 ? -12.345 3.343 20.747 1.00 80.00 236 SER A C 1
ATOM 1824 O O . SER A 1 236 ? -12.190 3.697 19.579 1.00 80.00 236 SER A O 1
ATOM 1826 N N . GLU A 1 237 ? -13.496 2.847 21.211 1.00 78.25 237 GLU A N 1
ATOM 1827 C CA . GLU A 1 237 ? -14.735 2.742 20.418 1.00 78.25 237 GLU A CA 1
ATOM 1828 C C . GLU A 1 237 ? -14.533 2.054 19.050 1.00 78.25 237 GLU A C 1
ATOM 1830 O O . GLU A 1 237 ? -15.136 2.415 18.040 1.00 78.25 237 GLU A O 1
ATOM 1835 N N . GLY A 1 238 ? -13.639 1.058 18.996 1.00 77.44 238 GLY A N 1
ATOM 1836 C CA . GLY A 1 238 ? -13.340 0.325 17.765 1.00 77.44 238 GLY A CA 1
ATOM 1837 C C . GLY A 1 238 ? -12.657 1.175 16.689 1.00 77.44 238 GLY A C 1
ATOM 1838 O O . GLY A 1 238 ? -12.848 0.890 15.501 1.00 77.44 238 GLY A O 1
ATOM 1839 N N . GLY A 1 239 ? -11.900 2.199 17.103 1.00 81.81 239 GLY A N 1
ATOM 1840 C CA . GLY A 1 239 ? -11.099 3.084 16.257 1.00 81.81 239 GLY A CA 1
ATOM 1841 C C . GLY A 1 239 ? -11.873 4.237 15.613 1.00 81.81 239 GLY A C 1
ATOM 1842 O O . GLY A 1 239 ? -11.357 4.852 14.680 1.00 81.81 239 GLY A O 1
ATOM 1843 N N . GLY A 1 240 ? -13.114 4.499 16.040 1.00 89.12 240 GLY A N 1
ATOM 1844 C CA . GLY A 1 240 ? -13.966 5.548 15.468 1.00 89.12 240 GLY A CA 1
ATOM 1845 C C . GLY A 1 240 ? -14.124 5.428 13.946 1.00 89.12 240 GLY A C 1
ATOM 1846 O O . GLY A 1 240 ? -14.252 4.329 13.399 1.00 89.12 240 GLY A O 1
ATOM 1847 N N . GLU A 1 241 ? -14.080 6.562 13.243 1.00 91.25 241 GLU A N 1
ATOM 1848 C CA . GLU A 1 241 ? -14.155 6.609 11.774 1.00 91.25 241 GLU A CA 1
ATOM 1849 C C . GLU A 1 241 ? -13.018 5.833 11.093 1.00 91.25 241 GLU A C 1
ATOM 1851 O O . GLU A 1 241 ? -13.259 5.119 10.117 1.00 91.25 241 GLU A O 1
ATOM 1856 N N . MET A 1 242 ? -11.795 5.912 11.632 1.00 91.81 242 MET A N 1
ATOM 1857 C CA . MET A 1 242 ? -10.629 5.187 11.110 1.00 91.81 242 MET A CA 1
ATOM 1858 C C . MET A 1 242 ? -10.866 3.674 11.148 1.00 91.81 242 MET A C 1
ATOM 1860 O O . MET A 1 242 ? -10.614 2.977 10.166 1.00 91.81 242 MET A O 1
ATOM 1864 N N . GLY A 1 243 ? -11.426 3.164 12.246 1.00 91.50 243 GLY A N 1
ATOM 1865 C CA . GLY A 1 243 ? -11.763 1.750 12.374 1.00 91.50 243 GLY A CA 1
ATOM 1866 C C . GLY A 1 243 ? -12.917 1.315 11.466 1.00 91.50 243 GLY A C 1
ATOM 1867 O O . GLY A 1 243 ? -12.893 0.203 10.936 1.00 91.50 243 GLY A O 1
ATOM 1868 N N . VAL A 1 244 ? -13.913 2.182 11.231 1.00 93.94 244 VAL A N 1
ATOM 1869 C CA . VAL A 1 244 ? -14.979 1.927 10.241 1.00 93.94 244 VAL A CA 1
ATOM 1870 C C . VAL A 1 244 ? -14.385 1.801 8.837 1.00 93.94 244 VAL A C 1
ATOM 1872 O O . VAL A 1 244 ? -14.678 0.827 8.140 1.00 93.94 244 VAL A O 1
ATOM 1875 N N . ARG A 1 245 ? -13.506 2.733 8.442 1.00 94.50 245 ARG A N 1
ATOM 1876 C CA . ARG A 1 245 ? -12.797 2.684 7.154 1.00 94.50 245 ARG A CA 1
ATOM 1877 C C . ARG A 1 245 ? -11.905 1.448 7.047 1.00 94.50 245 ARG A C 1
ATOM 1879 O O . ARG A 1 245 ? -11.914 0.798 6.006 1.00 94.50 245 ARG A O 1
ATOM 1886 N N . GLY A 1 246 ? -11.194 1.096 8.120 1.00 93.25 246 GLY A N 1
ATOM 1887 C CA . GLY A 1 246 ? -10.357 -0.101 8.200 1.00 93.25 246 GLY A CA 1
ATOM 1888 C C . GLY A 1 246 ? -11.151 -1.370 7.903 1.00 93.25 246 GLY A C 1
ATOM 1889 O O . GLY A 1 246 ? -10.817 -2.096 6.970 1.00 93.25 246 GLY A O 1
ATOM 1890 N N . ARG A 1 247 ? -12.257 -1.602 8.622 1.00 93.88 247 ARG A N 1
ATOM 1891 C CA . ARG A 1 247 ? -13.123 -2.780 8.421 1.00 93.88 247 ARG A CA 1
ATOM 1892 C C . ARG A 1 247 ? -13.709 -2.851 7.015 1.00 93.88 247 ARG A C 1
ATOM 1894 O O . ARG A 1 247 ? -13.720 -3.920 6.411 1.00 93.88 247 ARG A O 1
ATOM 1901 N N . GLU A 1 248 ? -14.168 -1.721 6.486 1.00 95.69 248 GLU A N 1
ATOM 1902 C CA . GLU A 1 248 ? -14.704 -1.642 5.125 1.00 95.69 248 GLU A CA 1
ATOM 1903 C C . GLU A 1 248 ? -13.636 -1.954 4.067 1.00 95.69 248 GLU A C 1
ATOM 1905 O O . GLU A 1 248 ? -13.895 -2.675 3.102 1.00 95.69 248 GLU A O 1
ATOM 1910 N N . LEU A 1 249 ? -12.416 -1.449 4.251 1.00 94.69 249 LEU A N 1
ATOM 1911 C CA . LEU A 1 249 ? -11.311 -1.738 3.347 1.00 94.69 249 LEU A CA 1
ATOM 1912 C C . LEU A 1 249 ? -10.863 -3.205 3.447 1.00 94.69 249 LEU A C 1
ATOM 1914 O O . LEU A 1 249 ? -10.587 -3.819 2.419 1.00 94.69 249 LEU A O 1
ATOM 1918 N N . GLY A 1 250 ? -10.863 -3.787 4.650 1.00 93.56 250 GLY A N 1
ATOM 1919 C CA . GLY A 1 250 ? -10.610 -5.215 4.864 1.00 93.56 250 GLY A CA 1
ATOM 1920 C C . GLY A 1 250 ? -11.650 -6.103 4.183 1.00 93.56 250 GLY A C 1
ATOM 1921 O O . GLY A 1 250 ? -11.286 -7.047 3.486 1.00 93.56 250 GLY A O 1
ATOM 1922 N N . ARG A 1 251 ? -12.941 -5.751 4.273 1.00 95.56 251 ARG A N 1
ATOM 1923 C CA . ARG A 1 251 ? -14.019 -6.430 3.532 1.00 95.56 251 ARG A CA 1
ATOM 1924 C C . ARG A 1 251 ? -13.762 -6.400 2.022 1.00 95.56 251 ARG A C 1
ATOM 1926 O O . ARG A 1 251 ? -13.778 -7.448 1.386 1.00 95.56 251 ARG A O 1
ATOM 1933 N N . LYS A 1 252 ? -13.444 -5.228 1.461 1.00 95.50 252 LYS A N 1
ATOM 1934 C CA . LYS A 1 252 ? -13.088 -5.085 0.036 1.00 95.50 252 LYS A CA 1
ATOM 1935 C C . LYS A 1 252 ? -11.863 -5.909 -0.355 1.00 95.50 252 LYS A C 1
ATOM 1937 O O . LYS A 1 252 ? -11.805 -6.417 -1.470 1.00 95.50 252 LYS A O 1
ATOM 1942 N N . ALA A 1 253 ? -10.885 -6.028 0.539 1.00 92.81 253 ALA A N 1
ATOM 1943 C CA . ALA A 1 253 ? -9.691 -6.830 0.312 1.00 92.81 253 ALA A CA 1
ATOM 1944 C C . ALA A 1 253 ? -10.023 -8.330 0.209 1.00 92.81 253 ALA A C 1
ATOM 1946 O O . ALA A 1 253 ? -9.482 -9.011 -0.659 1.00 92.81 253 ALA A O 1
ATOM 1947 N N . LEU A 1 254 ? -10.932 -8.827 1.059 1.00 93.25 254 LEU A N 1
ATOM 1948 C CA . LEU A 1 254 ? -11.433 -10.205 1.000 1.00 93.25 254 LEU A CA 1
ATOM 1949 C C . LEU A 1 254 ? -12.255 -10.444 -0.274 1.00 93.25 254 LEU A C 1
ATOM 1951 O O . LEU A 1 254 ? -11.968 -11.379 -1.014 1.00 93.25 254 LEU A O 1
ATOM 1955 N N . GLU A 1 255 ? -13.197 -9.555 -0.585 1.00 95.25 255 GLU A N 1
ATOM 1956 C CA . GLU A 1 255 ? -14.031 -9.643 -1.794 1.00 95.25 255 GLU A CA 1
ATOM 1957 C C . GLU A 1 255 ? -13.208 -9.620 -3.082 1.00 95.25 255 GLU A C 1
ATOM 1959 O O . GLU A 1 255 ? -13.548 -10.293 -4.049 1.00 95.25 255 GLU A O 1
ATOM 1964 N N . ALA A 1 256 ? -12.095 -8.883 -3.108 1.00 95.12 256 ALA A N 1
ATOM 1965 C CA . ALA A 1 256 ? -11.233 -8.814 -4.281 1.00 95.12 256 ALA A CA 1
ATOM 1966 C C . ALA A 1 256 ? -10.606 -10.171 -4.651 1.00 95.12 256 ALA A C 1
ATOM 1968 O O . ALA A 1 256 ? -10.365 -10.414 -5.833 1.00 95.12 256 ALA A O 1
ATOM 1969 N N . VAL A 1 257 ? -10.343 -11.045 -3.674 1.00 93.56 257 VAL A N 1
ATOM 1970 C CA . VAL A 1 257 ? -9.708 -12.360 -3.894 1.00 93.56 257 VAL A CA 1
ATOM 1971 C C . VAL A 1 257 ? -10.701 -13.522 -3.951 1.00 93.56 257 VAL A C 1
ATOM 1973 O O . VAL A 1 257 ? -10.303 -14.643 -4.276 1.00 93.56 257 VAL A O 1
ATOM 1976 N N . GLU A 1 258 ? -11.977 -13.281 -3.645 1.00 92.50 258 GLU A N 1
ATOM 1977 C CA . GLU A 1 258 ? -13.048 -14.258 -3.840 1.00 92.50 258 GLU A CA 1
ATOM 1978 C C . GLU A 1 258 ? -13.295 -14.535 -5.331 1.00 92.50 258 GLU A C 1
ATOM 1980 O O . GLU A 1 258 ? -12.887 -13.776 -6.210 1.00 92.50 258 GLU A O 1
ATOM 1985 N N . VAL A 1 259 ? -13.957 -15.655 -5.639 1.00 93.19 259 VAL A N 1
ATOM 1986 C CA . VAL A 1 259 ? -14.287 -16.020 -7.026 1.00 93.19 259 VAL A CA 1
ATOM 1987 C C . VAL A 1 259 ? -15.177 -14.936 -7.641 1.00 93.19 259 VAL A C 1
ATOM 1989 O O . VAL A 1 259 ? -16.261 -14.667 -7.132 1.00 93.19 259 VAL A O 1
ATOM 1992 N N . GLY A 1 260 ? -14.722 -14.341 -8.748 1.00 93.31 260 GLY A N 1
ATOM 1993 C CA . GLY A 1 260 ? -15.380 -13.193 -9.390 1.00 93.31 260 GLY A CA 1
ATOM 1994 C C . GLY A 1 260 ? -14.995 -11.827 -8.804 1.00 93.31 260 GLY A C 1
ATOM 1995 O O . GLY A 1 260 ? -15.504 -10.805 -9.252 1.00 93.31 260 GLY A O 1
ATOM 1996 N N . GLY A 1 261 ? -14.101 -11.792 -7.816 1.00 96.19 261 GLY A N 1
ATOM 1997 C CA . GLY A 1 261 ? -13.485 -10.572 -7.306 1.00 96.19 261 GLY A CA 1
ATOM 1998 C C . GLY A 1 261 ? -12.444 -9.993 -8.265 1.00 96.19 261 GLY A C 1
ATOM 1999 O O . GLY A 1 261 ? -11.892 -10.694 -9.112 1.00 96.19 261 GLY A O 1
ATOM 2000 N N . SER A 1 262 ? -12.119 -8.707 -8.107 1.00 95.94 262 SER A N 1
ATOM 2001 C CA . SER A 1 262 ? -11.229 -8.000 -9.043 1.00 95.94 262 SER A CA 1
ATOM 2002 C C . SER A 1 262 ? -9.839 -8.625 -9.165 1.00 95.94 262 SER A C 1
ATOM 2004 O O . SER A 1 262 ? -9.287 -8.694 -10.257 1.00 95.94 262 SER A O 1
ATOM 2006 N N . SER A 1 263 ? -9.262 -9.078 -8.052 1.00 94.62 263 SER A N 1
ATOM 2007 C CA . SER A 1 263 ? -7.927 -9.676 -8.052 1.00 94.62 263 SER A CA 1
ATOM 2008 C C . SER A 1 263 ? -7.937 -11.113 -8.560 1.00 94.62 263 SER A C 1
ATOM 2010 O O . SER A 1 263 ? -6.953 -11.579 -9.137 1.00 94.62 263 SER A O 1
ATOM 2012 N N . TYR A 1 264 ? -9.056 -11.816 -8.366 1.00 94.94 264 TYR A N 1
ATOM 2013 C CA . TYR A 1 264 ? -9.300 -13.118 -8.976 1.00 94.94 264 TYR A CA 1
ATOM 2014 C C . TYR A 1 264 ? -9.373 -12.999 -10.505 1.00 94.94 264 TYR A C 1
ATOM 2016 O O . TYR A 1 264 ? -8.704 -13.754 -11.209 1.00 94.94 264 TYR A O 1
ATOM 2024 N N . GLU A 1 265 ? -10.121 -12.018 -11.018 1.00 96.44 265 GLU A N 1
ATOM 2025 C CA . GLU A 1 265 ? -10.218 -11.727 -12.454 1.00 96.44 265 GLU A CA 1
ATOM 2026 C C . GLU A 1 265 ? -8.871 -11.299 -13.053 1.00 96.44 265 GLU A C 1
ATOM 2028 O O . GLU A 1 265 ? -8.494 -11.777 -14.123 1.00 96.44 265 GLU A O 1
ATOM 2033 N N . ASP A 1 266 ? -8.105 -10.455 -12.355 1.00 95.75 266 ASP A N 1
ATOM 2034 C CA . ASP A 1 266 ? -6.769 -10.047 -12.801 1.00 95.75 266 ASP A CA 1
ATOM 2035 C C . ASP A 1 266 ? -5.796 -11.241 -12.837 1.00 95.75 266 ASP A C 1
ATOM 2037 O O . ASP A 1 266 ? -5.001 -11.369 -13.774 1.00 95.75 266 ASP A O 1
ATOM 2041 N N . LEU A 1 267 ? -5.876 -12.160 -11.869 1.00 95.25 267 LEU A N 1
ATOM 2042 C CA . LEU A 1 267 ? -5.089 -13.394 -11.887 1.00 95.25 267 LEU A CA 1
ATOM 2043 C C . LEU A 1 267 ? -5.485 -14.311 -13.054 1.00 95.25 267 LEU A C 1
ATOM 2045 O O . LEU A 1 267 ? -4.599 -14.840 -13.729 1.00 95.25 267 LEU A O 1
ATOM 2049 N N . ASP A 1 268 ? -6.781 -14.489 -13.318 1.00 95.06 268 ASP A N 1
ATOM 2050 C CA . ASP A 1 268 ? -7.264 -15.290 -14.451 1.00 95.06 268 ASP A CA 1
ATOM 2051 C C . ASP A 1 268 ? -6.842 -14.671 -15.793 1.00 95.06 268 ASP A C 1
ATOM 2053 O O . ASP A 1 268 ? -6.299 -15.353 -16.666 1.00 95.06 268 ASP A O 1
ATOM 2057 N N . GLY A 1 269 ? -6.964 -13.347 -15.922 1.00 95.38 269 GLY A N 1
ATOM 2058 C CA . GLY A 1 269 ? -6.485 -12.592 -17.075 1.00 95.38 269 GLY A CA 1
ATOM 2059 C C . GLY A 1 269 ? -4.985 -12.780 -17.313 1.00 95.38 269 GLY A C 1
ATOM 2060 O O . GLY A 1 269 ? -4.568 -13.043 -18.445 1.00 95.38 269 GLY A O 1
ATOM 2061 N N . PHE A 1 270 ? -4.173 -12.716 -16.254 1.00 94.81 270 PHE A N 1
ATOM 2062 C CA . PHE A 1 270 ? -2.742 -13.006 -16.325 1.00 94.81 270 PHE A CA 1
ATOM 2063 C C . PHE A 1 270 ? -2.464 -14.443 -16.789 1.00 94.81 270 PHE A C 1
ATOM 2065 O O . PHE A 1 270 ? -1.654 -14.655 -17.696 1.00 94.81 270 PHE A O 1
ATOM 2072 N N . VAL A 1 271 ? -3.134 -15.440 -16.203 1.00 93.62 271 VAL A N 1
ATOM 2073 C CA . VAL A 1 271 ? -2.964 -16.850 -16.584 1.00 93.62 271 VAL A CA 1
ATOM 2074 C C . VAL A 1 271 ? -3.352 -17.065 -18.047 1.00 93.62 271 VAL A C 1
ATOM 2076 O O . VAL A 1 271 ? -2.595 -17.693 -18.791 1.00 93.62 271 VAL A O 1
ATOM 2079 N N . GLY A 1 272 ? -4.474 -16.498 -18.493 1.00 93.81 272 GLY A N 1
ATOM 2080 C CA . GLY A 1 272 ? -4.911 -16.561 -19.886 1.00 93.81 272 GLY A CA 1
ATOM 2081 C C . GLY A 1 272 ? -3.879 -15.970 -20.850 1.00 93.81 272 GLY A C 1
ATOM 2082 O O . GLY A 1 272 ? -3.578 -16.557 -21.889 1.00 93.81 272 GLY A O 1
ATOM 2083 N N . GLU A 1 273 ? -3.277 -14.844 -20.484 1.00 92.00 273 GLU A N 1
ATOM 2084 C CA . GLU A 1 273 ? -2.193 -14.201 -21.224 1.00 92.00 273 GLU A CA 1
ATOM 2085 C C . GLU A 1 273 ? -0.918 -15.072 -21.303 1.00 92.00 273 GLU A C 1
ATOM 2087 O O . GLU A 1 273 ? -0.350 -15.253 -22.385 1.00 92.00 273 GLU A O 1
ATOM 2092 N N . VAL A 1 274 ? -0.506 -15.703 -20.198 1.00 88.94 274 VAL A N 1
ATOM 2093 C CA . VAL A 1 274 ? 0.630 -16.646 -20.180 1.00 88.94 274 VAL A CA 1
ATOM 2094 C C . VAL A 1 274 ? 0.357 -17.878 -21.047 1.00 88.94 274 VAL A C 1
ATOM 2096 O O . VAL A 1 274 ? 1.234 -18.324 -21.795 1.00 88.94 274 VAL A O 1
ATOM 2099 N N . VAL A 1 275 ? -0.862 -18.421 -20.999 1.00 89.00 275 VAL A N 1
ATOM 2100 C CA . VAL A 1 275 ? -1.263 -19.567 -21.827 1.00 89.00 275 VAL A CA 1
ATOM 2101 C C . VAL A 1 275 ? -1.220 -19.206 -23.313 1.00 89.00 275 VAL A C 1
ATOM 2103 O O . VAL A 1 275 ? -0.664 -19.971 -24.104 1.00 89.00 275 VAL A O 1
ATOM 2106 N N . LYS A 1 276 ? -1.720 -18.026 -23.709 1.00 86.56 276 LYS A N 1
ATOM 2107 C CA . LYS A 1 276 ? -1.630 -17.545 -25.101 1.00 86.56 276 LYS A CA 1
ATOM 2108 C C . LYS A 1 276 ? -0.182 -17.469 -25.578 1.00 86.56 276 LYS A C 1
ATOM 2110 O O . LYS A 1 276 ? 0.122 -17.963 -26.666 1.00 86.56 276 LYS A O 1
ATOM 2115 N N . LEU A 1 277 ? 0.720 -16.914 -24.765 1.00 81.19 277 LEU A N 1
ATOM 2116 C CA . LEU A 1 277 ? 2.149 -16.857 -25.089 1.00 81.19 277 LEU A CA 1
ATOM 2117 C C . LEU A 1 277 ? 2.736 -18.253 -25.324 1.00 81.19 277 LEU A C 1
ATOM 2119 O O . LEU A 1 277 ? 3.455 -18.457 -26.306 1.00 81.19 277 LEU A O 1
ATOM 2123 N N . HIS A 1 278 ? 2.399 -19.216 -24.462 1.00 74.44 278 HIS A N 1
ATOM 2124 C CA . HIS A 1 278 ? 2.853 -20.600 -24.576 1.00 74.44 278 HIS A CA 1
ATOM 2125 C C . HIS A 1 278 ? 2.315 -21.293 -25.839 1.00 74.44 278 HIS A C 1
ATOM 2127 O O . HIS A 1 278 ? 3.065 -21.945 -26.569 1.00 74.44 278 HIS A O 1
ATOM 2133 N N . CYS A 1 279 ? 1.031 -21.107 -26.157 1.00 70.38 279 CYS A N 1
ATOM 2134 C CA . CYS A 1 279 ? 0.422 -21.642 -27.374 1.00 70.38 279 CYS A CA 1
ATOM 2135 C C . CYS A 1 279 ? 1.050 -21.053 -28.643 1.00 70.38 279 CYS A C 1
ATOM 2137 O O . CYS A 1 279 ? 1.296 -21.792 -29.596 1.00 70.38 279 CYS A O 1
ATOM 2139 N N . LEU A 1 280 ? 1.365 -19.755 -28.656 1.00 66.94 280 LEU A N 1
ATOM 2140 C CA . LEU A 1 280 ? 2.050 -19.111 -29.780 1.00 66.94 280 LEU A CA 1
ATOM 2141 C C . LEU A 1 280 ? 3.481 -19.634 -29.954 1.00 66.94 280 LEU A C 1
ATOM 2143 O O . LEU A 1 280 ? 3.918 -19.856 -31.084 1.00 66.94 280 LEU A O 1
ATOM 2147 N N . THR A 1 281 ? 4.201 -19.902 -28.860 1.00 60.94 281 THR A N 1
ATOM 2148 C CA . THR A 1 281 ? 5.547 -20.492 -28.940 1.00 60.94 281 THR A CA 1
ATOM 2149 C C . THR A 1 281 ? 5.499 -21.937 -29.429 1.00 60.94 281 THR A C 1
ATOM 2151 O O . THR A 1 281 ? 6.222 -22.278 -30.361 1.00 60.94 281 THR A O 1
ATOM 2154 N N . ILE A 1 282 ? 4.614 -22.781 -28.892 1.00 60.75 282 ILE A N 1
ATOM 2155 C CA . ILE A 1 282 ? 4.472 -24.173 -29.354 1.00 60.75 282 ILE A CA 1
ATOM 2156 C C . ILE A 1 282 ? 3.964 -24.236 -30.798 1.00 60.75 282 ILE A C 1
ATOM 2158 O O . ILE A 1 282 ? 4.473 -25.029 -31.591 1.00 60.75 282 ILE A O 1
ATOM 2162 N N . GLY A 1 283 ? 2.983 -23.408 -31.160 1.00 58.00 283 GLY A N 1
ATOM 2163 C CA . GLY A 1 283 ? 2.454 -23.318 -32.520 1.00 58.00 283 GLY A CA 1
ATOM 2164 C C . GLY A 1 283 ? 3.530 -22.896 -33.519 1.00 58.00 283 GLY A C 1
ATOM 2165 O O . GLY A 1 283 ? 3.719 -23.562 -34.534 1.00 58.00 283 GLY A O 1
ATOM 2166 N N . SER A 1 284 ? 4.309 -21.863 -33.188 1.00 56.97 284 SER A N 1
ATOM 2167 C CA . SER A 1 284 ? 5.447 -21.412 -33.997 1.00 56.97 284 SER A CA 1
ATOM 2168 C C . SER A 1 284 ? 6.520 -22.498 -34.151 1.00 56.97 284 SER A C 1
ATOM 2170 O O . SER A 1 284 ? 7.002 -22.751 -35.259 1.00 56.97 284 SER A O 1
ATOM 2172 N N . TRP A 1 285 ? 6.840 -23.226 -33.076 1.00 45.25 285 TRP A N 1
ATOM 2173 C CA . TRP A 1 285 ? 7.769 -24.358 -33.132 1.00 45.25 285 TRP A CA 1
ATOM 2174 C C . TRP A 1 285 ? 7.237 -25.506 -33.994 1.00 45.25 285 TRP A C 1
ATOM 2176 O O . TRP A 1 285 ? 7.977 -26.025 -34.828 1.00 45.25 285 TRP A O 1
ATOM 2186 N N . ARG A 1 286 ? 5.956 -25.873 -33.867 1.00 53.22 286 ARG A N 1
ATOM 2187 C CA . ARG A 1 286 ? 5.318 -26.900 -34.706 1.00 53.22 286 ARG A CA 1
ATOM 2188 C C . ARG A 1 286 ? 5.330 -26.513 -36.181 1.00 53.22 286 ARG A C 1
ATOM 2190 O O . ARG A 1 286 ? 5.754 -27.319 -37.001 1.00 53.22 286 ARG A O 1
ATOM 2197 N N . VAL A 1 287 ? 4.951 -25.281 -36.519 1.00 58.22 287 VAL A N 1
ATOM 2198 C CA . VAL A 1 287 ? 5.000 -24.772 -37.899 1.00 58.22 287 VAL A CA 1
ATOM 2199 C C . VAL A 1 287 ? 6.434 -24.767 -38.430 1.00 58.22 287 VAL A C 1
ATOM 2201 O O . VAL A 1 287 ? 6.674 -25.202 -39.554 1.00 58.22 287 VAL A O 1
ATOM 2204 N N . THR A 1 288 ? 7.413 -24.357 -37.624 1.00 61.56 288 THR A N 1
ATOM 2205 C CA . THR A 1 288 ? 8.831 -24.338 -38.020 1.00 61.56 288 THR A CA 1
ATOM 2206 C C . THR A 1 288 ? 9.391 -25.747 -38.238 1.00 61.56 288 THR A C 1
ATOM 2208 O O . THR A 1 288 ? 10.139 -25.980 -39.186 1.00 61.56 288 THR A O 1
ATOM 2211 N N . VAL A 1 289 ? 9.038 -26.712 -37.386 1.00 61.03 289 VAL A N 1
ATOM 2212 C CA . VAL A 1 289 ? 9.452 -28.114 -37.545 1.00 61.03 289 VAL A CA 1
ATOM 2213 C C . VAL A 1 289 ? 8.788 -28.733 -38.772 1.00 61.03 289 VAL A C 1
ATOM 2215 O O . VAL A 1 289 ? 9.487 -29.326 -39.590 1.00 61.03 289 VAL A O 1
ATOM 2218 N N . LEU A 1 290 ? 7.479 -28.541 -38.952 1.00 58.91 290 LEU A N 1
ATOM 2219 C CA . LEU A 1 290 ? 6.738 -29.074 -40.098 1.00 58.91 290 LEU A CA 1
ATOM 2220 C C . LEU A 1 290 ? 7.222 -28.475 -41.424 1.00 58.91 290 LEU A C 1
ATOM 2222 O O . LEU A 1 290 ? 7.439 -29.210 -42.380 1.00 58.91 290 LEU A O 1
ATOM 2226 N N . THR A 1 291 ? 7.487 -27.168 -41.482 1.00 66.62 291 THR A N 1
ATOM 2227 C CA . THR A 1 291 ? 8.056 -26.529 -42.684 1.00 66.62 291 THR A CA 1
ATOM 2228 C C . THR A 1 291 ? 9.481 -27.001 -42.973 1.00 66.62 291 THR A C 1
ATOM 2230 O O . THR A 1 291 ? 9.825 -27.225 -44.134 1.00 66.62 291 THR A O 1
ATOM 2233 N N . LYS A 1 292 ? 10.314 -27.225 -41.946 1.00 71.62 292 LYS A N 1
ATOM 2234 C CA . LYS A 1 292 ? 11.643 -27.838 -42.118 1.00 71.62 292 LYS A CA 1
ATOM 2235 C C . LYS A 1 292 ? 11.553 -29.286 -42.606 1.00 71.62 292 LYS A C 1
ATOM 2237 O O . LYS A 1 292 ? 12.339 -29.667 -43.472 1.00 71.62 292 LYS A O 1
ATOM 2242 N N . MET A 1 293 ? 10.609 -30.074 -42.089 1.00 66.75 293 MET A N 1
ATOM 2243 C CA . MET A 1 293 ? 10.366 -31.450 -42.533 1.00 66.75 293 MET A CA 1
ATOM 2244 C C . MET A 1 293 ? 9.875 -31.491 -43.984 1.00 66.75 293 MET A C 1
ATOM 2246 O O . MET A 1 293 ? 10.496 -32.167 -44.798 1.00 66.75 293 MET A O 1
ATOM 2250 N N . ALA A 1 294 ? 8.880 -30.678 -44.344 1.00 72.19 294 ALA A N 1
ATOM 2251 C CA . ALA A 1 294 ? 8.372 -30.575 -45.714 1.00 72.19 294 ALA A CA 1
ATOM 2252 C C . ALA A 1 294 ? 9.459 -30.128 -46.711 1.00 72.19 294 ALA A C 1
ATOM 2254 O O . ALA A 1 294 ? 9.570 -30.657 -47.817 1.00 72.19 294 ALA A O 1
ATOM 2255 N N . LYS A 1 295 ? 10.330 -29.189 -46.312 1.00 77.25 295 LYS A N 1
ATOM 2256 C CA . LYS A 1 295 ? 11.468 -28.761 -47.140 1.00 77.25 295 LYS A CA 1
ATOM 2257 C C . LYS A 1 295 ? 12.493 -29.883 -47.331 1.00 77.25 295 LYS A C 1
ATOM 2259 O O . LYS A 1 295 ? 13.040 -30.019 -48.423 1.00 77.25 295 LYS A O 1
ATOM 2264 N N . LYS A 1 296 ? 12.736 -30.701 -46.300 1.00 77.62 296 LYS A N 1
ATOM 2265 C CA . LYS A 1 296 ? 13.627 -31.867 -46.380 1.00 77.62 296 LYS A CA 1
ATOM 2266 C C . LYS A 1 296 ? 13.045 -32.965 -47.275 1.00 77.62 296 LYS A C 1
ATOM 2268 O O . LYS A 1 296 ? 13.774 -33.503 -48.101 1.00 77.62 296 LYS A O 1
ATOM 2273 N N . GLU A 1 297 ? 11.748 -33.251 -47.175 1.00 71.12 297 GLU A N 1
ATOM 2274 C CA . GLU A 1 297 ? 11.062 -34.194 -48.072 1.00 71.12 297 GLU A CA 1
ATOM 2275 C C . GLU A 1 297 ? 11.098 -33.728 -49.530 1.00 71.12 297 GLU A C 1
ATOM 2277 O O . GLU A 1 297 ? 11.460 -34.503 -50.412 1.00 71.12 297 GLU A O 1
ATOM 2282 N N . SER A 1 298 ? 10.840 -32.444 -49.791 1.00 73.44 298 SER A N 1
ATOM 2283 C CA . SER A 1 298 ? 10.957 -31.862 -51.135 1.00 73.44 298 SER A CA 1
ATOM 2284 C C . SER A 1 298 ? 12.383 -31.978 -51.705 1.00 73.44 298 SER A C 1
ATOM 2286 O O . SER A 1 298 ? 12.568 -32.318 -52.877 1.00 73.44 298 SER A O 1
ATOM 2288 N N . GLN A 1 299 ? 13.414 -31.768 -50.878 1.00 73.75 299 GLN A N 1
ATOM 2289 C CA . GLN A 1 299 ? 14.818 -31.942 -51.275 1.00 73.75 299 GLN A CA 1
ATOM 2290 C C . GLN A 1 299 ? 15.182 -33.405 -51.560 1.00 73.75 299 GLN A C 1
ATOM 2292 O O . GLN A 1 299 ? 15.927 -33.675 -52.508 1.00 73.75 299 GLN A O 1
ATOM 2297 N N . LEU A 1 300 ? 14.657 -34.344 -50.767 1.00 70.44 300 LEU A N 1
ATOM 2298 C CA . LEU A 1 300 ? 14.836 -35.781 -50.975 1.00 70.44 300 LEU A CA 1
ATOM 2299 C C . LEU A 1 300 ? 14.138 -36.242 -52.258 1.00 70.44 300 LEU A C 1
ATOM 2301 O O . LEU A 1 300 ? 14.770 -36.910 -53.070 1.00 70.44 300 LEU A O 1
ATOM 2305 N N . ALA A 1 301 ? 12.898 -35.807 -52.499 1.00 66.00 301 ALA A N 1
ATOM 2306 C CA . ALA A 1 301 ? 12.162 -36.084 -53.732 1.00 66.00 301 ALA A CA 1
ATOM 2307 C C . ALA A 1 301 ? 12.877 -35.515 -54.970 1.00 66.00 301 ALA A C 1
ATOM 2309 O O . ALA A 1 301 ? 13.015 -36.196 -55.984 1.00 66.00 301 ALA A O 1
ATOM 2310 N N . THR A 1 302 ? 13.420 -34.297 -54.872 1.00 72.81 302 THR A N 1
ATOM 2311 C CA . THR A 1 302 ? 14.196 -33.677 -55.959 1.00 72.81 302 THR A CA 1
ATOM 2312 C C . THR A 1 302 ? 15.515 -34.417 -56.204 1.00 72.81 302 THR A C 1
ATOM 2314 O O . THR A 1 302 ? 15.904 -34.619 -57.353 1.00 72.81 302 THR A O 1
ATOM 2317 N N . SER A 1 303 ? 16.200 -34.862 -55.145 1.00 66.62 303 SER A N 1
ATOM 2318 C CA . SER A 1 303 ? 17.437 -35.652 -55.256 1.00 66.62 303 SER A CA 1
ATOM 2319 C C . SER A 1 303 ? 17.180 -37.046 -55.830 1.00 66.62 303 SER A C 1
ATOM 2321 O O . SER A 1 303 ? 17.946 -37.501 -56.677 1.00 66.62 303 SER A O 1
ATOM 2323 N N . ALA A 1 304 ? 16.077 -37.692 -55.442 1.00 62.06 304 ALA A N 1
ATOM 2324 C CA . ALA A 1 304 ? 15.626 -38.963 -56.000 1.00 62.06 304 ALA A CA 1
ATOM 2325 C C . ALA A 1 304 ? 15.258 -38.827 -57.486 1.00 62.06 304 ALA A C 1
ATOM 2327 O O . ALA A 1 304 ? 15.697 -39.639 -58.292 1.00 62.06 304 ALA A O 1
ATOM 2328 N N . ALA A 1 305 ? 14.567 -37.753 -57.887 1.00 63.62 305 ALA A N 1
ATOM 2329 C CA . ALA A 1 305 ? 14.288 -37.458 -59.296 1.00 63.62 305 ALA A CA 1
ATOM 2330 C C . ALA A 1 305 ? 15.566 -37.163 -60.111 1.00 63.62 305 ALA A C 1
ATOM 2332 O O . ALA A 1 305 ? 15.636 -37.466 -61.303 1.00 63.62 305 ALA A O 1
ATOM 2333 N N . ARG A 1 306 ? 16.604 -36.600 -59.475 1.00 59.47 306 ARG A N 1
ATOM 2334 C CA . ARG A 1 306 ? 17.923 -36.364 -60.091 1.00 59.47 306 ARG A CA 1
ATOM 2335 C C . ARG A 1 306 ? 18.733 -37.655 -60.245 1.00 59.47 306 ARG A C 1
ATOM 2337 O O . ARG A 1 306 ? 19.447 -37.797 -61.232 1.00 59.47 306 ARG A O 1
ATOM 2344 N N . MET A 1 307 ? 18.597 -38.589 -59.299 1.00 54.00 307 MET A N 1
ATOM 2345 C CA . MET A 1 307 ? 19.208 -39.925 -59.350 1.00 54.00 307 MET A CA 1
ATOM 2346 C C . MET A 1 307 ? 18.437 -40.899 -60.260 1.00 54.00 307 MET A C 1
ATOM 2348 O O . MET A 1 307 ? 19.049 -41.759 -60.886 1.00 54.00 307 MET A O 1
ATOM 2352 N N . GLY A 1 308 ? 17.126 -40.711 -60.427 1.00 48.22 308 GLY A N 1
ATOM 2353 C CA . GLY A 1 308 ? 16.225 -41.519 -61.258 1.00 48.22 308 GLY A CA 1
ATOM 2354 C C . GLY A 1 308 ? 16.308 -41.272 -62.769 1.00 48.22 308 GLY A C 1
ATOM 2355 O O . GLY A 1 308 ? 15.400 -41.650 -63.501 1.00 48.22 308 GLY A O 1
ATOM 2356 N N . ARG A 1 309 ? 17.398 -40.668 -63.263 1.00 46.34 309 ARG A N 1
ATOM 2357 C CA . ARG A 1 309 ? 17.741 -40.644 -64.697 1.00 46.34 309 ARG A CA 1
ATOM 2358 C C . ARG A 1 309 ? 18.821 -41.678 -65.054 1.00 46.34 309 ARG A C 1
ATOM 2360 O O . ARG A 1 309 ? 19.592 -41.483 -65.989 1.00 46.34 309 ARG A O 1
ATOM 2367 N N . ARG A 1 310 ? 18.859 -42.789 -64.310 1.00 38.94 310 ARG A N 1
ATOM 2368 C CA . ARG A 1 310 ? 19.442 -44.068 -64.732 1.00 38.94 310 ARG A CA 1
ATOM 2369 C C . ARG A 1 310 ? 18.408 -45.170 -64.490 1.00 38.94 310 ARG A C 1
ATOM 2371 O O . ARG A 1 310 ? 17.909 -45.338 -63.387 1.00 38.94 310 ARG A O 1
ATOM 2378 N N . SER A 1 311 ? 18.061 -45.818 -65.594 1.00 39.69 311 SER A N 1
ATOM 2379 C CA . SER A 1 311 ? 17.121 -46.922 -65.797 1.00 39.69 311 SER A CA 1
ATOM 2380 C C . SER A 1 311 ? 17.111 -47.989 -64.700 1.00 39.69 311 SER A C 1
ATOM 2382 O O . SER A 1 311 ? 18.181 -48.423 -64.289 1.00 39.69 311 SER A O 1
ATOM 2384 N N . VAL A 1 312 ? 15.918 -48.451 -64.312 1.00 39.53 312 VAL A N 1
ATOM 2385 C CA . VAL A 1 312 ? 15.373 -49.818 -64.497 1.00 39.53 312 VAL A CA 1
ATOM 2386 C C . VAL A 1 312 ? 14.158 -49.950 -63.563 1.00 39.53 312 VAL A C 1
ATOM 2388 O O . VAL A 1 312 ? 14.316 -50.099 -62.360 1.00 39.53 312 VAL A O 1
ATOM 2391 N N . TRP A 1 313 ? 12.951 -49.891 -64.129 1.00 32.66 313 TRP A N 1
ATOM 2392 C CA . TRP A 1 313 ? 11.763 -50.565 -63.595 1.00 32.66 313 TRP A CA 1
ATOM 2393 C C . TRP A 1 313 ? 11.021 -51.154 -64.795 1.00 32.66 313 TRP A C 1
ATOM 2395 O O . TRP A 1 313 ? 10.268 -50.475 -65.490 1.00 32.66 313 TRP A O 1
ATOM 2405 N N . LYS A 1 314 ? 11.338 -52.412 -65.085 1.00 37.62 314 LYS A N 1
ATOM 2406 C CA . LYS A 1 314 ? 10.469 -53.364 -65.771 1.00 37.62 314 LYS A CA 1
ATOM 2407 C C . LYS A 1 314 ? 10.485 -54.627 -64.914 1.00 37.62 314 LYS A C 1
ATOM 2409 O O . LYS A 1 314 ? 11.548 -54.964 -64.404 1.00 37.62 314 LYS A O 1
ATOM 2414 N N . GLU A 1 315 ? 9.321 -55.270 -64.850 1.00 32.91 315 GLU A N 1
ATOM 2415 C CA . GLU A 1 315 ? 8.985 -56.524 -64.152 1.00 32.91 315 GLU A CA 1
ATOM 2416 C C . GLU A 1 315 ? 8.569 -56.323 -62.679 1.00 32.91 315 GLU A C 1
ATOM 2418 O O . GLU A 1 315 ? 9.326 -55.781 -61.884 1.00 32.91 315 GLU A O 1
ATOM 2423 N N . GLY A 1 316 ? 7.357 -56.676 -62.242 1.00 32.47 316 GLY A N 1
ATOM 2424 C CA . GLY A 1 316 ? 6.253 -57.359 -62.914 1.00 32.47 316 GLY A CA 1
ATOM 2425 C C . GLY A 1 316 ? 4.909 -56.964 -62.296 1.00 32.47 316 GLY A C 1
ATOM 2426 O O . GLY A 1 316 ? 4.753 -56.936 -61.077 1.00 32.47 316 GLY A O 1
ATOM 2427 N N . GLU A 1 317 ? 3.958 -56.628 -63.168 1.00 39.88 317 GLU A N 1
ATOM 2428 C CA . GLU A 1 317 ? 2.570 -57.049 -62.997 1.00 39.88 317 GLU A CA 1
ATOM 2429 C C . GLU A 1 317 ? 2.572 -58.575 -63.069 1.00 39.88 317 GLU A C 1
ATOM 2431 O O . GLU A 1 317 ? 2.990 -59.114 -64.087 1.00 39.88 317 GLU A O 1
ATOM 2436 N N . ASP A 1 318 ? 2.225 -59.242 -61.973 1.00 37.50 318 ASP A N 1
ATOM 2437 C CA . ASP A 1 318 ? 1.378 -60.438 -61.934 1.00 37.50 318 ASP A CA 1
ATOM 2438 C C . ASP A 1 318 ? 1.329 -60.953 -60.486 1.00 37.50 318 ASP A C 1
ATOM 2440 O O . ASP A 1 318 ? 2.350 -61.026 -59.808 1.00 37.50 318 ASP A O 1
ATOM 2444 N N . ASP A 1 319 ? 0.102 -61.245 -60.040 1.00 36.50 319 ASP A N 1
ATOM 2445 C CA . ASP A 1 319 ? -0.313 -61.947 -58.809 1.00 36.50 319 ASP A CA 1
ATOM 2446 C C . ASP A 1 319 ? -1.184 -61.131 -57.837 1.00 36.50 319 ASP A C 1
ATOM 2448 O O . ASP A 1 319 ? -0.912 -60.961 -56.650 1.00 36.50 319 ASP A O 1
ATOM 2452 N N . ILE A 1 320 ? -2.339 -60.700 -58.356 1.00 38.84 320 ILE A N 1
ATOM 2453 C CA . ILE A 1 320 ? -3.589 -60.638 -57.586 1.00 38.84 320 ILE A CA 1
ATOM 2454 C C . ILE A 1 320 ? -4.558 -61.631 -58.230 1.00 38.84 320 ILE A C 1
ATOM 2456 O O . ILE A 1 320 ? -5.303 -61.225 -59.118 1.00 38.84 320 ILE A O 1
ATOM 2460 N N . LYS A 1 321 ? -4.580 -62.898 -57.788 1.00 38.19 321 LYS A N 1
ATOM 2461 C CA . LYS A 1 321 ? -5.758 -63.786 -57.871 1.00 38.19 321 LYS A CA 1
ATOM 2462 C C . LYS A 1 321 ? -5.718 -64.869 -56.783 1.00 38.19 321 LYS A C 1
ATOM 2464 O O . LYS A 1 321 ? -4.716 -65.551 -56.641 1.00 38.19 321 LYS A O 1
ATOM 2469 N N . GLU A 1 322 ? -6.877 -65.024 -56.130 1.00 35.94 322 GLU A N 1
ATOM 2470 C CA . GLU A 1 322 ? -7.336 -66.143 -55.276 1.00 35.94 322 GLU A CA 1
ATOM 2471 C C . GLU A 1 322 ? -6.688 -66.230 -53.875 1.00 35.94 322 GLU A C 1
ATOM 2473 O O . GLU A 1 322 ? -5.479 -66.185 -53.734 1.00 35.94 322 GLU A O 1
ATOM 2478 N N . SER A 1 323 ? -7.406 -66.308 -52.748 1.00 31.61 323 SER A N 1
ATOM 2479 C CA . SER A 1 323 ? -8.749 -66.841 -52.471 1.00 31.61 323 SER A CA 1
ATOM 2480 C C . SER A 1 323 ? -9.306 -66.323 -51.124 1.00 31.61 323 SER A C 1
ATOM 2482 O O . SER A 1 323 ? -8.588 -66.291 -50.129 1.00 31.61 323 SER A O 1
ATOM 2484 N N . VAL A 1 324 ? -10.600 -65.979 -51.109 1.00 34.94 324 VAL A N 1
ATOM 2485 C CA . VAL A 1 324 ? -11.522 -65.881 -49.943 1.00 34.94 324 VAL A CA 1
ATOM 2486 C C . VAL A 1 324 ? -11.899 -67.321 -49.511 1.00 34.94 324 VAL A C 1
ATOM 2488 O O . VAL A 1 324 ? -11.880 -68.179 -50.401 1.00 34.94 324 VAL A O 1
ATOM 2491 N N . PRO A 1 325 ? -12.276 -67.650 -48.250 1.00 45.22 325 PRO A N 1
ATOM 2492 C CA . PRO A 1 325 ? -12.746 -66.806 -47.139 1.00 45.22 325 PRO A CA 1
ATOM 2493 C C . PRO A 1 325 ? -11.834 -66.696 -45.915 1.00 45.22 325 PRO A C 1
ATOM 2495 O O . PRO A 1 325 ? -11.149 -67.679 -45.563 1.00 45.22 325 PRO A O 1
#

Sequence (325 aa):
MGQGPPHPSTFNRLGPLPRLDSATRGRTRRATCRLLTVWSPVPVSHLRTVEGDAQTTDDVSFPTLPNSPIYPWRQLSMLYRMYREGDPVSEFVKKGMRDNIASWGVIINSFKGMDGAYVDHLRRDLGHNRVWEVGPLNVSGVRVERAGLGRDVKGWLDGCPVGSVVYCVLRDHDRVDCAAGVTAGVSLLAWPMLADQFFNARLVVEELGVAVMVCEGEESVPEVGELAEKVKQAVSEGGGEMGVRGRELGRKALEAVEVGGSSYEDLDGFVGEVVKLHCLTIGSWRVTVLTKMAKKESQLATSAARMGRRSVWKEGEDDIKESVP

Secondary structure (DSSP, 8-state):
---PPPP-------PPPP---TT---------TTSSS--S---GGGTT--SS------EEE-TTSTT--EEEGGGS-HHHHT--TT-HHHHHHHHHHHHHHTSS-EEES--HHHHHHHHHHHHHHTTSS-EEE---TTTS------TT-SS-HHHHHHTSPTT--------SSS-SSHHHHHHHT--EEE---STTHHHHHHIIIIIS--EEE---STT----HHHHHHHHHHHHGGGGHHHHHHHHHHHHHHHHHHSTTSHHHHHHHHHHHHHHHHHHHHHHHHHHHHHHHHHHHHHHHHHHHHHH-SS---------------